Protein 7O6V (pdb70)

InterPro domains:
  IPR003961 Fibronectin type III [PS50853] (366-463)
  IPR003961 Fibronectin type III [cd00063] (368-445)
  IPR013783 Immunoglobulin-like fold [G3DSA:2.60.40.10] (360-463)
  IPR032881 Oberon-like, PHD finger domain [PF07227] (146-264)
  IPR036116 Fibronectin type III superfamily [SSF49265] (369-445)
  IPR044514 Vernalization insensitive 3-like [PTHR46286] (8-714)
  IPR056990 VIN3-like, C-terminal domain [PF23380] (620-691)
  IPR058585 VIN3-like, fibronectin type-III domain [PF23376] (370-458)

Foldseek 3Di:
DLLVVLLVLLVVCCVVPLDDPLLSVLVSCCLVPPQDPVRSVVLVVLCVVCVVPSNVSSVVCCVPCVVVRPD/DLLVLLLVLLVVCCVVPLDDPLLSVLVNVCLVPPQDPVRSVVLSVLCVVCVVPSSVSSVVCCVVCVVVSD/DDLLVVLLVLLVVCCVVPLDDPLLSVLVSCCLVPPQDPVNSVVLVVLCVVCVPPSNVSSVVCCVPCVVVSD/DLLVLLLVLLVVCCVVPLDDPLLSVLVSVCLVPPQDPVNSVVLSVLCVVCVVPSSVSSVVCCVVCVVVSD

Nearest PDB structures (foldseek):
  7o6v-assembly4_D  TM=1.004E+00  e=1.992E-09  Arabidopsis thaliana
  7o6w-assembly1_B  TM=1.006E+00  e=1.777E-08  Arabidopsis thaliana
  7o6u-assembly1_A-2  TM=6.965E-01  e=1.193E-04  Arabidopsis thaliana
  7oqv-assembly1_CCC  TM=7.091E-01  e=5.331E-04  Arabidopsis thaliana
  7o6v-assembly4_D  TM=1.010E+00  e=2.548E-09  Arabidopsis thaliana

Structure (mmCIF, N/CA/C/O backbone):
data_7O6V
#
_entry.id   7O6V
#
_cell.length_a   52.066
_cell.length_b   58.053
_cell.length_c   119.991
_cell.angle_alpha   90.00
_cell.angle_beta   90.00
_cell.angle_gamma   90.00
#
_symmetry.space_group_name_H-M   'P 21 21 21'
#
loop_
_entity.id
_entity.type
_entity.pdbx_description
1 polymer 'VIN3-like protein 2'
2 water water
#
loop_
_atom_site.group_PDB
_atom_site.id
_atom_site.type_symbol
_atom_site.label_atom_id
_atom_site.label_alt_id
_atom_site.label_comp_id
_atom_site.label_asym_id
_atom_site.label_entity_id
_atom_site.label_seq_id
_atom_site.pdbx_PDB_ins_code
_atom_site.Cartn_x
_atom_site.Cartn_y
_atom_site.Cartn_z
_atom_site.occupancy
_atom_site.B_iso_or_equiv
_atom_site.auth_seq_id
_atom_site.auth_comp_id
_atom_site.auth_asym_id
_atom_site.auth_atom_id
_atom_site.pdbx_PDB_model_num
ATOM 1 N N . SER A 1 5 ? -8.204 8.250 18.395 1.00 63.76 620 SER A N 1
ATOM 2 C CA . SER A 1 5 ? -8.776 6.932 18.817 1.00 62.13 620 SER A CA 1
ATOM 3 C C . SER A 1 5 ? -8.461 5.833 17.812 1.00 59.54 620 SER A C 1
ATOM 4 O O . SER A 1 5 ? -8.002 6.103 16.702 1.00 58.43 620 SER A O 1
ATOM 7 N N . GLY A 1 6 ? -8.723 4.584 18.217 1.00 58.97 621 GLY A N 1
ATOM 8 C CA . GLY A 1 6 ? -8.518 3.410 17.385 1.00 56.86 621 GLY A CA 1
ATOM 9 C C . GLY A 1 6 ? -9.269 3.494 16.077 1.00 55.08 621 GLY A C 1
ATOM 10 O O . GLY A 1 6 ? -8.749 3.104 15.038 1.00 55.99 621 GLY A O 1
ATOM 11 N N . LEU A 1 7 ? -10.496 4.018 16.127 1.00 55.46 622 LEU A N 1
ATOM 12 C CA . LEU A 1 7 ? -11.338 4.157 14.943 1.00 54.64 622 LEU A CA 1
ATOM 13 C C . LEU A 1 7 ? -10.809 5.228 13.979 1.00 54.61 622 LEU A C 1
ATOM 14 O O . LEU A 1 7 ? -10.738 4.997 12.777 1.00 52.64 622 LEU A O 1
ATOM 19 N N . GLU A 1 8 ? -10.449 6.398 14.505 1.00 57.58 623 GLU A N 1
ATOM 20 C CA . GLU A 1 8 ? -9.855 7.461 13.683 1.00 59.43 623 GLU A CA 1
ATOM 21 C C . GLU A 1 8 ? -8.627 6.957 12.935 1.00 58.10 623 GLU A C 1
ATOM 22 O O . GLU A 1 8 ? -8.509 7.158 11.746 1.00 56.23 623 GLU A O 1
ATOM 28 N N . HIS A 1 9 ? -7.729 6.284 13.659 1.00 59.72 624 HIS A N 1
ATOM 29 C CA . HIS A 1 9 ? -6.523 5.698 13.081 1.00 60.64 624 HIS A CA 1
ATOM 30 C C . HIS A 1 9 ? -6.859 4.660 12.009 1.00 56.59 624 HIS A C 1
ATOM 31 O O . HIS A 1 9 ? -6.257 4.618 10.950 1.00 57.13 624 HIS A O 1
ATOM 38 N N . CYS A 1 10 ? -7.836 3.804 12.302 1.00 53.75 625 CYS A N 1
ATOM 39 C CA . CYS A 1 10 ? -8.270 2.783 11.368 1.00 51.71 625 CYS A CA 1
ATOM 40 C C . CYS A 1 10 ? -8.865 3.369 10.064 1.00 50.17 625 CYS A C 1
ATOM 41 O O . CYS A 1 10 ? -8.569 2.901 8.967 1.00 49.82 625 CYS A O 1
ATOM 44 N N . VAL A 1 11 ? -9.701 4.399 10.197 1.00 49.20 626 VAL A N 1
ATOM 45 C CA . VAL A 1 11 ? -10.269 5.092 9.048 1.00 49.20 626 VAL A CA 1
ATOM 46 C C . VAL A 1 11 ? -9.176 5.728 8.176 1.00 50.49 626 VAL A C 1
ATOM 47 O O . VAL A 1 11 ? -9.188 5.590 6.974 1.00 50.68 626 VAL A O 1
ATOM 51 N N . LYS A 1 12 ? -8.242 6.442 8.797 1.00 52.87 627 LYS A N 1
ATOM 52 C CA . LYS A 1 12 ? -7.109 7.058 8.091 1.00 55.58 627 LYS A CA 1
ATOM 53 C C . LYS A 1 12 ? -6.368 6.034 7.221 1.00 54.44 627 LYS A C 1
ATOM 54 O O . LYS A 1 12 ? -6.185 6.269 6.036 1.00 54.64 627 LYS A O 1
ATOM 60 N N . ILE A 1 13 ? -5.987 4.888 7.805 1.00 53.83 628 ILE A N 1
ATOM 61 C CA . ILE A 1 13 ? -5.221 3.877 7.074 1.00 54.30 628 ILE A CA 1
ATOM 62 C C . ILE A 1 13 ? -6.061 3.223 5.977 1.00 52.02 628 ILE A C 1
ATOM 63 O O . ILE A 1 13 ? -5.595 3.064 4.863 1.00 52.20 628 ILE A O 1
ATOM 68 N N . ILE A 1 14 ? -7.316 2.884 6.288 1.00 50.03 629 ILE A N 1
ATOM 69 C CA . ILE A 1 14 ? -8.224 2.275 5.313 1.00 48.66 629 ILE A CA 1
ATOM 70 C C . ILE A 1 14 ? -8.466 3.187 4.114 1.00 48.32 629 ILE A C 1
ATOM 71 O O . ILE A 1 14 ? -8.441 2.749 2.992 1.00 49.62 629 ILE A O 1
ATOM 76 N N . ARG A 1 15 ? -8.684 4.473 4.352 1.00 48.59 630 ARG A N 1
ATOM 77 C CA . ARG A 1 15 ? -8.829 5.497 3.271 1.00 49.83 630 ARG A CA 1
ATOM 78 C C . ARG A 1 15 ? -7.542 5.542 2.444 1.00 49.84 630 ARG A C 1
ATOM 79 O O . ARG A 1 15 ? -7.644 5.595 1.210 1.00 49.96 630 ARG A O 1
ATOM 87 N N . GLN A 1 16 ? -6.377 5.477 3.094 1.00 49.90 631 GLN A N 1
ATOM 88 C CA . GLN A 1 16 ? -5.108 5.461 2.384 1.00 52.39 631 GLN A CA 1
ATOM 89 C C . GLN A 1 16 ? -4.989 4.254 1.465 1.00 51.78 631 GLN A C 1
ATOM 90 O O . GLN A 1 16 ? -4.599 4.380 0.317 1.00 53.31 631 GLN A O 1
ATOM 96 N N . LEU A 1 17 ? -5.318 3.073 1.990 1.00 50.43 632 LEU A N 1
ATOM 97 C CA . LEU A 1 17 ? -5.263 1.832 1.221 1.00 50.91 632 LEU A CA 1
ATOM 98 C C . LEU A 1 17 ? -6.190 1.881 0.011 1.00 51.78 632 LEU A C 1
ATOM 99 O O . LEU A 1 17 ? -5.839 1.405 -1.065 1.00 53.64 632 LEU A O 1
ATOM 104 N N . GLU A 1 18 ? -7.378 2.466 0.196 1.00 51.36 633 GLU A N 1
ATOM 105 C CA . GLU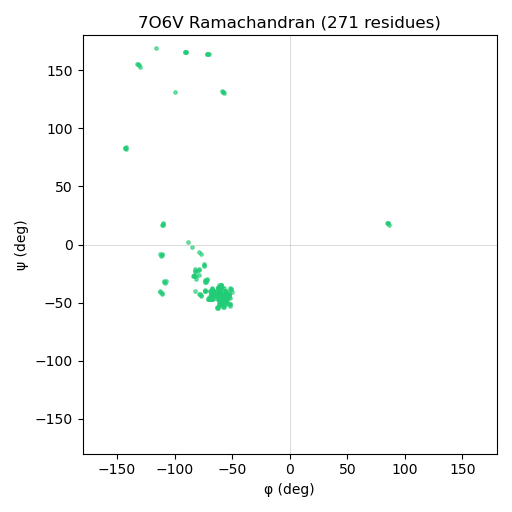 A 1 18 ? -8.375 2.626 -0.866 1.00 52.10 633 GLU A CA 1
ATOM 106 C C . GLU A 1 18 ? -7.894 3.598 -1.936 1.00 52.40 633 GLU A C 1
ATOM 107 O O . GLU A 1 18 ? -7.990 3.311 -3.127 1.00 53.24 633 GLU A O 1
ATOM 113 N N . CYS A 1 19 ? -7.379 4.746 -1.492 1.00 51.60 634 CYS A N 1
ATOM 114 C CA . CYS A 1 19 ? -6.848 5.776 -2.376 1.00 53.98 634 CYS A CA 1
ATOM 115 C C . CYS A 1 19 ? -5.652 5.255 -3.204 1.00 54.98 634 CYS A C 1
ATOM 116 O O . CYS A 1 19 ? -5.525 5.568 -4.378 1.00 55.88 634 CYS A O 1
ATOM 119 N N . SER A 1 20 ? -4.798 4.441 -2.574 1.00 55.03 635 SER A N 1
ATOM 120 C CA . SER A 1 20 ? -3.659 3.780 -3.239 1.00 57.28 635 SER A CA 1
ATOM 121 C C . SER A 1 20 ? -4.069 2.613 -4.133 1.00 57.39 635 SER A C 1
ATOM 122 O O . SER A 1 20 ? -3.273 2.158 -4.936 1.00 59.75 635 SER A O 1
ATOM 125 N N . GLY A 1 21 ? -5.301 2.118 -3.952 1.00 54.81 636 GLY A N 1
ATOM 126 C CA . GLY A 1 21 ? -5.876 1.059 -4.759 1.00 55.21 636 GLY A CA 1
ATOM 127 C C . GLY A 1 21 ? -5.542 -0.346 -4.297 1.00 54.84 636 GLY A C 1
ATOM 128 O O . GLY A 1 21 ? -5.703 -1.286 -5.061 1.00 56.16 636 GLY A O 1
ATOM 129 N N . HIS A 1 22 ? -5.077 -0.489 -3.053 1.00 53.48 637 HIS A N 1
ATOM 130 C CA . HIS A 1 22 ? -4.714 -1.786 -2.486 1.00 54.22 637 HIS A CA 1
ATOM 131 C C . HIS A 1 22 ? -5.939 -2.539 -1.963 1.00 53.29 637 HIS A C 1
ATOM 132 O O . HIS A 1 22 ? -5.896 -3.758 -1.799 1.00 54.05 637 HIS A O 1
ATOM 139 N N . ILE A 1 23 ? -7.009 -1.792 -1.663 1.00 52.62 638 ILE A N 1
ATOM 140 C CA . ILE A 1 23 ? -8.335 -2.342 -1.388 1.00 52.47 638 ILE A CA 1
ATOM 141 C C . ILE A 1 23 ? -9.344 -1.577 -2.232 1.00 53.51 638 ILE A C 1
ATOM 142 O O . ILE A 1 23 ? -9.084 -0.414 -2.617 1.00 54.08 638 ILE A O 1
ATOM 147 N N . ASP A 1 24 ? -10.480 -2.222 -2.532 1.00 54.61 639 ASP A N 1
ATOM 148 C CA . ASP A 1 24 ? -11.546 -1.559 -3.272 1.00 56.61 639 ASP A CA 1
ATOM 149 C C . ASP A 1 24 ? -12.533 -0.864 -2.337 1.00 54.33 639 ASP A C 1
ATOM 150 O O . ASP A 1 24 ? -12.523 -1.078 -1.138 1.00 51.78 639 ASP A O 1
ATOM 155 N N . LYS A 1 25 ? -13.364 0.000 -2.919 1.00 56.22 640 LYS A N 1
ATOM 156 C CA . LYS A 1 25 ? -14.353 0.800 -2.210 1.00 56.19 640 LYS A CA 1
ATOM 157 C C . LYS A 1 25 ? -15.246 -0.027 -1.295 1.00 54.93 640 LYS A C 1
ATOM 158 O O . LYS A 1 25 ? -15.487 0.345 -0.147 1.00 53.20 640 LYS A O 1
ATOM 164 N N . ASN A 1 26 ? -15.740 -1.159 -1.811 1.00 56.51 641 ASN A N 1
ATOM 165 C CA . ASN A 1 26 ? -16.664 -2.021 -1.073 1.00 56.24 641 ASN A CA 1
ATOM 166 C C . ASN A 1 26 ? -16.023 -2.627 0.150 1.00 53.56 641 ASN A C 1
ATOM 167 O O . ASN A 1 26 ? -16.636 -2.689 1.212 1.00 52.72 641 ASN A O 1
ATOM 172 N N . PHE A 1 27 ? -14.774 -3.071 0.013 1.00 52.68 642 PHE A N 1
ATOM 173 C CA . PHE A 1 27 ? -14.053 -3.618 1.141 1.00 51.46 642 PHE A CA 1
ATOM 174 C C . PHE A 1 27 ? -13.773 -2.540 2.190 1.00 50.03 642 PHE A C 1
ATOM 175 O O . PHE A 1 27 ? -13.945 -2.774 3.388 1.00 50.95 642 PHE A O 1
ATOM 183 N N . ALA A 1 28 ? -13.361 -1.352 1.742 1.00 49.14 643 ALA A N 1
ATOM 184 C CA . ALA A 1 28 ? -13.130 -0.221 2.639 1.00 48.23 643 ALA A CA 1
ATOM 185 C C . ALA A 1 28 ? -14.362 0.094 3.489 1.00 47.80 643 ALA A C 1
ATOM 186 O O . ALA A 1 28 ? -14.270 0.229 4.704 1.00 47.05 643 ALA A O 1
ATOM 188 N N . GLN A 1 29 ? -15.522 0.185 2.839 1.00 49.52 644 GLN A N 1
ATOM 189 C CA . GLN A 1 29 ? -16.774 0.505 3.528 1.00 50.53 644 GLN A CA 1
ATOM 190 C C . GLN A 1 29 ? -17.246 -0.635 4.437 1.00 50.03 644 GLN A C 1
ATOM 191 O O . GLN A 1 29 ? -17.597 -0.396 5.582 1.00 49.31 644 GLN A O 1
ATOM 197 N N . ASP A 1 30 ? -17.236 -1.866 3.915 1.00 50.60 645 ASP A N 1
ATOM 198 C CA . ASP A 1 30 ? -17.596 -3.040 4.700 1.00 51.24 645 ASP A CA 1
ATOM 199 C C . ASP A 1 30 ? -16.693 -3.159 5.927 1.00 48.96 645 ASP A C 1
ATOM 200 O O . ASP A 1 30 ? -17.174 -3.422 7.040 1.00 49.29 645 ASP A O 1
ATOM 205 N N . PHE A 1 31 ? -15.384 -2.966 5.719 1.00 47.35 646 PHE A N 1
ATOM 206 C CA . PHE A 1 31 ? -14.412 -3.083 6.795 1.00 46.29 646 PHE A CA 1
ATOM 207 C C . PHE A 1 31 ? -14.673 -2.084 7.925 1.00 44.68 646 PHE A C 1
ATOM 208 O O . PHE A 1 31 ? -14.636 -2.443 9.107 1.00 45.26 646 PHE A O 1
ATOM 216 N N . LEU A 1 32 ? -14.920 -0.821 7.560 1.00 44.21 647 LEU A N 1
ATOM 217 C CA . LEU A 1 32 ? -15.165 0.222 8.562 1.00 43.54 647 LEU A CA 1
ATOM 218 C C . LEU A 1 32 ? -16.459 0.009 9.313 1.00 44.17 647 LEU A C 1
ATOM 219 O O . LEU A 1 32 ? -16.515 0.245 10.506 1.00 44.54 647 LEU A O 1
ATOM 224 N N . THR A 1 33 ? -17.503 -0.451 8.615 1.00 44.88 648 THR A N 1
ATOM 225 C CA . THR A 1 33 ? -18.764 -0.808 9.242 1.00 46.44 648 THR A CA 1
ATOM 226 C C . THR A 1 33 ? -18.533 -1.940 10.241 1.00 47.11 648 THR A C 1
ATOM 227 O O . THR A 1 33 ? -18.932 -1.834 11.409 1.00 47.81 648 THR A O 1
ATOM 231 N N . TRP A 1 34 ? -17.858 -3.003 9.780 1.00 47.01 649 TRP A N 1
ATOM 232 C CA . TRP A 1 34 ? -17.528 -4.144 10.613 1.00 47.23 649 TRP A CA 1
ATOM 233 C C . TRP A 1 34 ? -16.712 -3.714 11.834 1.00 47.05 649 TRP A C 1
ATOM 234 O O . TRP A 1 34 ? -17.070 -4.019 12.982 1.00 49.05 649 TRP A O 1
ATOM 245 N N . TYR A 1 35 ? -15.610 -3.005 11.587 1.00 45.81 650 TYR A N 1
ATOM 246 C CA . TYR A 1 35 ? -14.661 -2.561 12.643 1.00 45.99 650 TYR A CA 1
ATOM 247 C C . TYR A 1 35 ? -15.421 -1.770 13.718 1.00 47.27 650 TYR A C 1
ATOM 248 O O . TYR A 1 35 ? -15.172 -1.998 14.918 1.00 49.00 650 TYR A O 1
ATOM 257 N N . SER A 1 36 ? -16.317 -0.869 13.307 1.00 47.02 651 SER A N 1
ATOM 258 C CA . SER A 1 36 ? -16.946 0.052 14.239 1.00 48.93 651 SER A CA 1
ATOM 259 C C . SER A 1 36 ? -18.148 -0.529 14.967 1.00 50.21 651 SER A C 1
ATOM 260 O O . SER A 1 36 ? -18.434 -0.096 16.077 1.00 51.26 651 SER A O 1
ATOM 263 N N . LEU A 1 37 ? -18.833 -1.510 14.358 1.00 50.81 652 LEU A N 1
ATOM 264 C CA . LEU A 1 37 ? -20.073 -2.098 14.925 1.00 53.47 652 LEU A CA 1
ATOM 265 C C . LEU A 1 37 ? -20.002 -3.559 15.378 1.00 54.05 652 LEU A C 1
ATOM 266 O O . LEU A 1 37 ? -20.594 -3.907 16.396 1.00 55.82 652 LEU A O 1
ATOM 271 N N . ARG A 1 38 ? -19.323 -4.420 14.610 1.00 53.24 653 ARG A N 1
ATOM 272 C CA . ARG A 1 38 ? -19.392 -5.901 14.771 1.00 54.83 653 ARG A CA 1
ATOM 273 C C . ARG A 1 38 ? -18.102 -6.467 15.384 1.00 53.16 653 ARG A C 1
ATOM 274 O O . ARG A 1 38 ? -18.189 -7.480 16.072 1.00 54.09 653 ARG A O 1
ATOM 282 N N . ALA A 1 39 ? -16.951 -5.854 15.121 1.00 51.50 654 ALA A N 1
ATOM 283 C CA . ALA A 1 39 ? -15.668 -6.360 15.611 1.00 50.57 654 ALA A CA 1
ATOM 284 C C . ALA A 1 39 ? -15.678 -6.426 17.134 1.00 52.21 654 ALA A C 1
ATOM 285 O O . ALA A 1 39 ? -16.062 -5.470 17.796 1.00 52.88 654 ALA A O 1
ATOM 287 N N . THR A 1 40 ? -15.252 -7.568 17.68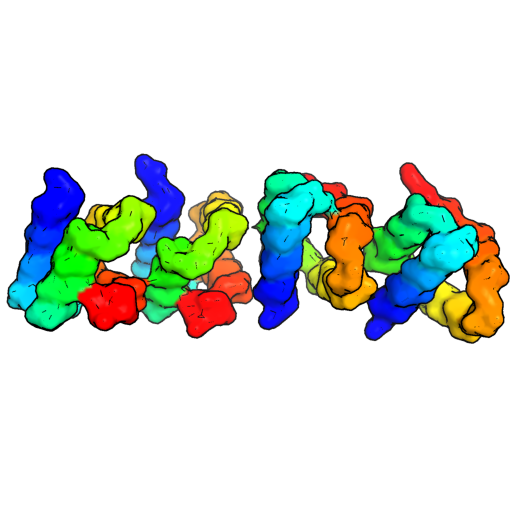5 1.00 53.28 655 THR A N 1
ATOM 288 C CA . THR A 1 40 ? -15.051 -7.702 19.128 1.00 54.10 655 THR A CA 1
ATOM 289 C C . THR A 1 40 ? -13.829 -6.878 19.526 1.00 52.56 655 THR A C 1
ATOM 290 O O . THR A 1 40 ? -13.023 -6.493 18.678 1.00 50.71 655 THR A O 1
ATOM 294 N N . SER A 1 41 ? -13.701 -6.612 20.827 1.00 53.07 656 SER A N 1
ATOM 295 C CA . SER A 1 41 ? -12.578 -5.857 21.351 1.00 53.22 656 SER A CA 1
ATOM 296 C C . SER A 1 41 ? -11.249 -6.567 21.032 1.00 53.41 656 SER A C 1
ATOM 297 O O . SER A 1 41 ? -10.239 -5.906 20.748 1.00 52.43 656 SER A O 1
ATOM 300 N N . GLN A 1 42 ? -11.270 -7.907 21.040 1.00 55.07 657 GLN A N 1
ATOM 301 C CA . GLN A 1 42 ? -10.091 -8.713 20.704 1.00 55.73 657 GLN A CA 1
ATOM 302 C C . GLN A 1 42 ? -9.709 -8.566 19.224 1.00 53.43 657 GLN A C 1
ATOM 303 O O . GLN A 1 42 ? -8.530 -8.453 18.890 1.00 53.41 657 GLN A O 1
ATOM 309 N N . GLU A 1 43 ? -10.719 -8.560 18.350 1.00 52.17 658 GLU A N 1
ATOM 310 C CA . GLU A 1 43 ? -10.508 -8.382 16.922 1.00 51.89 658 GLU A CA 1
ATOM 311 C C . GLU A 1 43 ? -9.960 -7.001 16.593 1.00 51.55 658 GLU A C 1
ATOM 312 O O . GLU A 1 43 ? -9.089 -6.871 15.738 1.00 50.44 658 GLU A O 1
ATOM 318 N N . ILE A 1 44 ? -10.491 -5.969 17.268 1.00 51.81 659 ILE A N 1
ATOM 319 C CA . ILE A 1 44 ? -10.002 -4.607 17.143 1.00 50.49 659 ILE A CA 1
ATOM 320 C C . ILE A 1 44 ? -8.507 -4.555 17.463 1.00 51.90 659 ILE A C 1
ATOM 321 O O . ILE A 1 44 ? -7.735 -3.914 16.744 1.00 52.32 659 ILE A O 1
ATOM 326 N N . ARG A 1 45 ? -8.101 -5.247 18.531 1.00 53.79 660 ARG A N 1
ATOM 327 C CA . ARG A 1 45 ? -6.680 -5.345 18.950 1.00 55.57 660 ARG A CA 1
ATOM 328 C C . ARG A 1 45 ? -5.846 -6.022 17.850 1.00 54.26 660 ARG A C 1
ATOM 329 O O . ARG A 1 45 ? -4.703 -5.600 17.627 1.00 53.60 660 ARG A O 1
ATOM 337 N N . VAL A 1 46 ? -6.400 -7.039 17.191 1.00 53.84 661 VAL A N 1
ATOM 338 C CA . VAL A 1 46 ? -5.718 -7.732 16.090 1.00 54.12 661 VAL A CA 1
ATOM 339 C C . VAL A 1 46 ? -5.510 -6.789 14.904 1.00 53.16 661 VAL A C 1
ATOM 340 O O . VAL A 1 46 ? -4.439 -6.771 14.303 1.00 52.92 661 VAL A O 1
ATOM 344 N N . VAL A 1 47 ? -6.539 -6.002 14.574 1.00 51.92 662 VAL A N 1
ATOM 345 C CA . VAL A 1 47 ? -6.457 -5.035 13.489 1.00 51.83 662 VAL A CA 1
ATOM 346 C C . VAL A 1 47 ? -5.343 -4.020 13.774 1.00 53.26 662 VAL A C 1
ATOM 347 O O . VAL A 1 47 ? -4.537 -3.707 12.910 1.00 53.09 662 VAL A O 1
ATOM 351 N N . LYS A 1 48 ? -5.312 -3.507 15.002 1.00 54.24 663 LYS A N 1
ATOM 352 C CA . LYS A 1 48 ? -4.301 -2.544 15.426 1.00 55.87 663 LYS A CA 1
ATOM 353 C C . LYS A 1 48 ? -2.889 -3.142 15.311 1.00 56.96 663 LYS A C 1
ATOM 354 O O . LYS A 1 48 ? -1.971 -2.496 14.885 1.00 57.65 663 LYS A O 1
ATOM 360 N N . ASP A 1 49 ? -2.731 -4.399 15.709 1.00 58.12 664 ASP A N 1
ATOM 361 C CA . ASP A 1 49 ? -1.453 -5.121 15.598 1.00 59.98 664 ASP A CA 1
ATOM 362 C C . ASP A 1 49 ? -1.014 -5.303 14.146 1.00 58.64 664 ASP A C 1
ATOM 363 O O . ASP A 1 49 ? 0.135 -5.127 13.829 1.00 60.61 664 ASP A O 1
ATOM 368 N N . PHE A 1 50 ? -1.952 -5.643 13.266 1.00 55.79 665 PHE A N 1
ATOM 369 C CA . PHE A 1 50 ? -1.698 -5.727 11.822 1.00 55.91 665 PHE A CA 1
ATOM 370 C C . PHE A 1 50 ? -1.203 -4.374 11.291 1.00 56.84 665 PHE A C 1
ATOM 371 O O . PHE A 1 50 ? -0.181 -4.301 10.621 1.00 59.86 665 PHE A O 1
ATOM 379 N N . ILE A 1 51 ? -1.943 -3.303 11.608 1.00 55.86 666 ILE A N 1
ATOM 380 C CA . ILE A 1 51 ? -1.623 -1.949 11.163 1.00 56.05 666 ILE A CA 1
ATOM 381 C C . ILE A 1 51 ? -0.221 -1.533 11.608 1.00 59.25 666 ILE A C 1
ATOM 382 O O . ILE A 1 51 ? 0.514 -0.969 10.845 1.00 60.74 666 ILE A O 1
ATOM 387 N N . ASP A 1 52 ? 0.127 -1.813 12.864 1.00 61.09 667 ASP A N 1
ATOM 388 C CA . ASP A 1 52 ? 1.447 -1.507 13.424 1.00 65.07 667 ASP A CA 1
ATOM 389 C C . ASP A 1 52 ? 2.572 -2.324 12.776 1.00 66.78 667 ASP A C 1
ATOM 390 O O . ASP A 1 52 ? 3.640 -1.789 12.508 1.00 69.35 667 ASP A O 1
ATOM 395 N N . THR A 1 53 ? 2.314 -3.614 12.528 1.00 65.58 668 THR A N 1
ATOM 396 C CA . THR A 1 53 ? 3.293 -4.549 11.969 1.00 68.59 668 THR A CA 1
ATOM 397 C C . THR A 1 53 ? 3.603 -4.311 10.490 1.00 68.56 668 THR A C 1
ATOM 398 O O . THR A 1 53 ? 4.688 -4.634 10.014 1.00 70.02 668 THR A O 1
ATOM 402 N N . PHE A 1 54 ? 2.609 -3.793 9.759 1.00 66.17 669 PHE A N 1
ATOM 403 C CA . PHE A 1 54 ? 2.690 -3.588 8.316 1.00 66.66 669 PHE A CA 1
ATOM 404 C C . PHE A 1 54 ? 2.755 -2.107 7.937 1.00 67.41 669 PHE A C 1
ATOM 405 O O . PHE A 1 54 ? 2.527 -1.732 6.780 1.00 67.18 669 PHE A O 1
ATOM 413 N N . ILE A 1 55 ? 3.108 -1.266 8.915 1.00 69.01 670 ILE A N 1
ATOM 414 C CA . ILE A 1 55 ? 3.146 0.195 8.765 1.00 69.99 670 ILE A CA 1
ATOM 415 C C . ILE A 1 55 ? 3.949 0.633 7.544 1.00 72.52 670 ILE A C 1
ATOM 416 O O . ILE A 1 55 ? 3.578 1.572 6.857 1.00 72.54 670 ILE A O 1
ATOM 421 N N . ASP A 1 56 ? 5.059 -0.062 7.278 1.00 75.81 671 ASP A N 1
ATOM 422 C CA . ASP A 1 56 ? 5.932 0.263 6.159 1.00 78.39 671 ASP A CA 1
ATOM 423 C C . ASP A 1 56 ? 5.528 -0.341 4.810 1.00 76.67 671 ASP A C 1
ATOM 424 O O . ASP A 1 56 ? 6.193 -0.091 3.802 1.00 79.49 671 ASP A O 1
ATOM 429 N N . ASP A 1 57 ? 4.458 -1.141 4.784 1.00 71.97 672 ASP A N 1
ATOM 430 C CA . ASP A 1 57 ? 4.091 -1.909 3.596 1.00 71.08 672 ASP A CA 1
ATOM 431 C C . ASP A 1 57 ? 2.576 -1.986 3.434 1.00 66.48 672 ASP A C 1
ATOM 432 O O . ASP A 1 57 ? 1.949 -2.967 3.828 1.00 63.11 672 ASP A O 1
ATOM 437 N N . PRO A 1 58 ? 1.944 -0.945 2.844 1.00 65.84 673 PRO A N 1
ATOM 438 C CA . PRO A 1 58 ? 0.486 -0.898 2.715 1.00 62.79 673 PRO A CA 1
ATOM 439 C C . PRO A 1 58 ? -0.096 -2.070 1.906 1.00 63.13 673 PRO A C 1
ATOM 440 O O . PRO A 1 58 ? -1.166 -2.535 2.243 1.00 59.78 673 PRO A O 1
ATOM 444 N N . MET A 1 59 ? 0.619 -2.514 0.867 1.00 67.67 674 MET A N 1
ATOM 445 C CA . MET A 1 59 ? 0.166 -3.610 0.020 1.00 70.49 674 MET A CA 1
ATOM 446 C C . MET A 1 59 ? 0.057 -4.916 0.814 1.00 70.29 674 MET A C 1
ATOM 447 O O . MET A 1 59 ? -0.916 -5.663 0.656 1.00 69.50 674 MET A O 1
ATOM 452 N N . ALA A 1 60 ? 1.057 -5.170 1.670 1.00 70.41 675 ALA A N 1
ATOM 453 C CA . ALA A 1 60 ? 1.081 -6.343 2.541 1.00 69.51 675 ALA A CA 1
ATOM 454 C C . ALA A 1 60 ? -0.052 -6.272 3.571 1.00 65.73 675 ALA A C 1
ATOM 455 O O . ALA A 1 60 ? -0.716 -7.273 3.844 1.00 64.42 675 ALA A O 1
ATOM 457 N N . LEU A 1 61 ? -0.265 -5.075 4.130 1.00 63.26 676 LEU A N 1
ATOM 458 C CA . LEU A 1 61 ? -1.351 -4.822 5.073 1.00 60.12 676 LEU A CA 1
ATOM 459 C C . LEU A 1 61 ? -2.701 -5.159 4.439 1.00 58.60 676 LEU A C 1
ATOM 460 O O . LEU A 1 61 ? -3.500 -5.888 5.020 1.00 57.22 676 LEU A O 1
ATOM 465 N N . ALA A 1 62 ? -2.924 -4.628 3.234 1.00 59.02 677 ALA A N 1
ATOM 466 C CA . ALA A 1 62 ? -4.169 -4.810 2.500 1.00 59.05 677 ALA A CA 1
ATOM 467 C C . ALA A 1 62 ? -4.462 -6.281 2.279 1.00 60.43 677 ALA A C 1
ATOM 468 O O . ALA A 1 62 ? -5.572 -6.755 2.550 1.00 58.88 677 ALA A O 1
ATOM 470 N N . GLU A 1 63 ? -3.444 -6.999 1.795 1.00 63.59 678 GLU A N 1
ATOM 471 C CA . GLU A 1 63 ? -3.556 -8.418 1.494 1.00 66.65 678 GLU A CA 1
ATOM 472 C C . GLU A 1 63 ? -3.874 -9.237 2.748 1.00 64.35 678 GLU A C 1
ATOM 473 O O . GLU A 1 63 ? -4.655 -10.187 2.684 1.00 64.84 678 GLU A O 1
ATOM 479 N N . GLN A 1 64 ? -3.277 -8.846 3.879 1.00 61.61 679 GLN A N 1
ATOM 480 C CA . GLN A 1 64 ? -3.497 -9.510 5.144 1.00 60.44 679 GLN A CA 1
ATOM 481 C C . GLN A 1 64 ? -4.851 -9.217 5.753 1.00 57.07 679 GLN A C 1
ATOM 482 O O . GLN A 1 64 ? -5.494 -10.115 6.308 1.00 56.76 679 GLN A O 1
ATOM 488 N N . LEU A 1 65 ? -5.301 -7.964 5.628 1.00 54.08 680 LEU A N 1
ATOM 489 C CA . LEU A 1 65 ? -6.632 -7.569 6.089 1.00 52.07 680 LEU A CA 1
ATOM 490 C C . LEU A 1 65 ? -7.717 -8.322 5.312 1.00 52.96 680 LEU A C 1
ATOM 491 O O . LEU A 1 65 ? -8.671 -8.821 5.905 1.00 53.89 680 LEU A O 1
ATOM 496 N N . ILE A 1 66 ? -7.545 -8.422 3.991 1.00 53.94 681 ILE A N 1
ATOM 497 C CA . ILE A 1 66 ? -8.466 -9.164 3.147 1.00 55.65 681 ILE A CA 1
ATOM 498 C C . ILE A 1 66 ? -8.456 -10.641 3.546 1.00 57.38 681 ILE A C 1
ATOM 499 O O . ILE A 1 66 ? -9.494 -11.213 3.856 1.00 57.41 681 ILE A O 1
ATOM 504 N N . ASP A 1 67 ? -7.265 -11.245 3.556 1.00 58.68 682 ASP A N 1
ATOM 505 C CA . ASP A 1 67 ? -7.125 -12.661 3.863 1.00 61.72 682 ASP A CA 1
ATOM 506 C C . ASP A 1 67 ? -7.758 -13.033 5.198 1.00 60.67 682 ASP A C 1
ATOM 507 O O . ASP A 1 67 ? -8.477 -14.014 5.302 1.00 62.85 682 ASP A O 1
ATOM 512 N N . THR A 1 68 ? -7.501 -12.213 6.222 1.00 58.59 683 THR A N 1
ATOM 513 C CA . THR A 1 68 ? -7.943 -12.495 7.578 1.00 57.44 683 THR A CA 1
ATOM 514 C C . THR A 1 68 ? -9.417 -12.162 7.811 1.00 56.25 683 THR A C 1
ATOM 515 O O . THR A 1 68 ? -10.125 -12.930 8.454 1.00 56.09 683 THR A O 1
ATOM 519 N N . PHE A 1 69 ? -9.877 -11.014 7.299 1.00 55.25 684 PHE A N 1
ATOM 520 C CA . PHE A 1 69 ? -11.174 -10.467 7.704 1.00 55.12 684 PHE A CA 1
ATOM 521 C C . PHE A 1 69 ? -12.286 -10.466 6.652 1.00 57.01 684 PHE A C 1
ATOM 522 O O . PHE A 1 69 ? -13.427 -10.182 6.980 1.00 57.68 684 PHE A O 1
ATOM 530 N N . ASP A 1 70 ? -11.962 -10.792 5.397 1.00 59.51 685 ASP A N 1
ATOM 531 C CA . ASP A 1 70 ? -12.935 -10.719 4.309 1.00 62.20 685 ASP A CA 1
ATOM 532 C C . ASP A 1 70 ? -14.240 -11.461 4.584 1.00 63.98 685 ASP A C 1
ATOM 533 O O . ASP A 1 70 ? -15.303 -10.953 4.271 1.00 65.75 685 ASP A O 1
ATOM 538 N N . ASP A 1 71 ? -14.155 -12.663 5.158 1.00 65.82 686 ASP A N 1
ATOM 539 C CA . ASP A 1 71 ? -15.344 -13.444 5.477 1.00 68.48 686 ASP A CA 1
ATOM 540 C C . ASP A 1 71 ? -16.238 -12.746 6.488 1.00 66.93 686 ASP A C 1
ATOM 541 O O . ASP A 1 71 ? -17.450 -12.700 6.313 1.00 68.97 686 ASP A O 1
ATOM 546 N N . ARG A 1 72 ? -15.627 -12.196 7.540 1.00 64.60 687 ARG A N 1
ATOM 547 C CA . ARG A 1 72 ? -16.334 -11.511 8.659 1.00 63.10 687 ARG A CA 1
ATOM 548 C C . ARG A 1 72 ? -16.882 -10.157 8.193 1.00 61.15 687 ARG A C 1
ATOM 549 O O . ARG A 1 72 ? -17.916 -9.736 8.721 1.00 61.05 687 ARG A O 1
ATOM 557 N N . VAL A 1 73 ? -16.182 -9.507 7.266 1.00 60.00 688 VAL A N 1
ATOM 558 C CA . VAL A 1 73 ? -16.459 -8.142 6.870 1.00 60.07 688 VAL A CA 1
ATOM 559 C C . VAL A 1 73 ? -17.585 -8.059 5.839 1.00 62.82 688 VAL A C 1
ATOM 560 O O . VAL A 1 73 ? -18.367 -7.106 5.858 1.00 63.74 688 VAL A O 1
ATOM 564 N N . SER A 1 74 ? -17.576 -9.016 4.901 1.00 66.19 689 SER A N 1
ATOM 565 C CA . SER A 1 74 ? -18.417 -9.045 3.707 1.00 69.59 689 SER A CA 1
ATOM 566 C C . SER A 1 74 ? -19.603 -9.959 3.925 1.00 73.00 689 SER A C 1
ATOM 567 O O . SER A 1 74 ? -19.438 -11.079 4.388 1.00 74.59 689 SER A O 1
ATOM 570 N N . ILE A 1 75 ? -20.797 -9.457 3.598 1.00 74.81 690 ILE A N 1
ATOM 571 C CA . ILE A 1 75 ? -22.066 -10.151 3.806 1.00 77.88 690 ILE A CA 1
ATOM 572 C C . ILE A 1 75 ? -23.125 -9.448 2.954 1.00 80.47 690 ILE A C 1
ATOM 573 O O . ILE A 1 75 ? -24.238 -9.948 2.793 1.00 86.12 690 ILE A O 1
ATOM 578 N N . SER B 1 5 ? -20.871 21.549 20.439 1.00 100.91 620 SER B N 1
ATOM 579 C CA . SER B 1 5 ? -20.948 20.126 20.902 1.00 98.69 620 SER B CA 1
ATOM 580 C C . SER B 1 5 ? -20.997 19.153 19.727 1.00 93.79 620 SER B C 1
ATOM 581 O O . SER B 1 5 ? -21.189 19.563 18.579 1.00 92.87 620 SER B O 1
ATOM 584 N N . GLY B 1 6 ? -20.841 17.859 20.036 1.00 91.49 621 GLY B N 1
ATOM 585 C CA . GLY B 1 6 ? -20.922 16.782 19.066 1.00 86.02 621 GLY B CA 1
ATOM 586 C C . GLY B 1 6 ? -22.212 16.791 18.269 1.00 83.48 621 GLY B C 1
ATOM 587 O O . GLY B 1 6 ? -22.196 16.562 17.066 1.00 80.61 621 GLY B O 1
ATOM 588 N N . LEU B 1 7 ? -23.328 17.082 18.945 1.00 84.66 622 LEU B N 1
ATOM 589 C CA . LEU B 1 7 ? -24.649 17.113 18.313 1.00 83.01 622 LEU B CA 1
ATOM 590 C C . LEU B 1 7 ? -24.801 18.310 17.351 1.00 81.84 622 LEU B C 1
ATOM 591 O O . LEU B 1 7 ? -25.295 18.151 16.232 1.00 78.49 622 LEU B O 1
ATOM 596 N N . GLU B 1 8 ? -24.378 19.499 17.791 1.00 84.38 623 GLU B N 1
ATOM 597 C CA . GLU B 1 8 ? -24.438 20.691 16.952 1.00 85.18 623 GLU B CA 1
ATOM 598 C C . GLU B 1 8 ? -23.656 20.469 15.663 1.00 81.51 623 GLU B C 1
ATOM 599 O O . GLU B 1 8 ? -24.151 20.743 14.556 1.00 79.90 623 GLU B O 1
ATOM 605 N N . HIS B 1 9 ? -22.435 19.951 15.811 1.00 80.38 624 HIS B N 1
ATOM 606 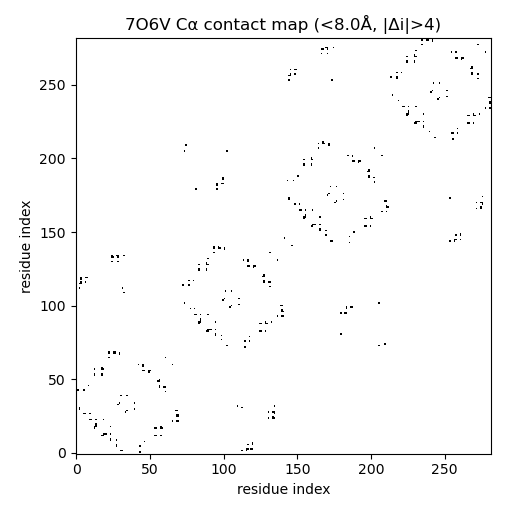C CA . HIS B 1 9 ? -21.577 19.638 14.679 1.00 78.10 624 HIS B CA 1
ATOM 607 C C . HIS B 1 9 ? -22.208 18.595 13.755 1.00 73.25 624 HIS B C 1
ATOM 608 O O . HIS B 1 9 ? -22.159 18.710 12.557 1.00 73.18 624 HIS B O 1
ATOM 615 N N . CYS B 1 10 ? -22.791 17.556 14.343 1.00 69.37 625 CYS B N 1
ATOM 616 C CA . CYS B 1 10 ? -23.460 16.510 13.590 1.00 66.10 625 CYS B CA 1
ATOM 617 C C . CYS B 1 10 ? -24.672 17.027 12.779 1.00 64.51 625 CYS B C 1
ATOM 618 O O . CYS B 1 10 ? -24.871 16.645 11.633 1.00 61.30 625 CYS B O 1
ATOM 621 N N . VAL B 1 11 ? -25.483 17.894 13.384 1.00 64.80 626 VAL B N 1
ATOM 622 C CA . VAL B 1 11 ? -26.621 18.493 12.692 1.00 65.86 626 VAL B CA 1
ATOM 623 C C . VAL B 1 11 ? -26.164 19.332 11.469 1.00 65.18 626 VAL B C 1
ATOM 624 O O . VAL B 1 11 ? -26.714 19.205 10.366 1.00 64.33 626 VAL B O 1
ATOM 628 N N . LYS B 1 12 ? -25.154 20.181 11.683 1.00 66.33 627 LYS B N 1
ATOM 629 C CA . LYS B 1 12 ? -24.574 20.989 10.619 1.00 67.14 627 LYS B CA 1
ATOM 630 C C . LYS B 1 12 ? -24.151 20.128 9.414 1.00 63.91 627 LYS B C 1
ATOM 631 O O . LYS B 1 12 ? -24.525 20.410 8.295 1.00 63.30 627 LYS B O 1
ATOM 637 N N . ILE B 1 13 ? -23.387 19.064 9.666 1.00 61.58 628 ILE B N 1
ATOM 638 C CA . ILE B 1 13 ? -22.862 18.200 8.597 1.00 60.61 628 ILE B CA 1
ATOM 639 C C . ILE B 1 13 ? -23.993 17.430 7.916 1.00 58.77 628 ILE B C 1
ATOM 640 O O . ILE B 1 13 ? -24.005 17.361 6.695 1.00 57.79 628 ILE B O 1
ATOM 645 N N . ILE B 1 14 ? -24.942 16.885 8.693 1.00 58.00 629 ILE B N 1
ATOM 646 C CA . ILE B 1 14 ? -26.055 16.130 8.134 1.00 58.40 629 ILE B CA 1
ATOM 647 C C . ILE B 1 14 ? -26.898 17.001 7.201 1.00 59.33 629 ILE B C 1
ATOM 648 O O . ILE B 1 14 ? -27.264 16.569 6.103 1.00 60.54 629 ILE B O 1
ATOM 653 N N . ARG B 1 15 ? -27.191 18.230 7.631 1.00 60.23 630 ARG B N 1
ATOM 654 C CA . ARG B 1 15 ? -27.921 19.219 6.799 1.00 62.67 630 ARG B CA 1
ATOM 655 C C . ARG B 1 15 ? -27.126 19.483 5.508 1.00 62.98 630 ARG B C 1
ATOM 656 O O . ARG B 1 15 ? -27.743 19.520 4.423 1.00 64.90 630 ARG B O 1
ATOM 664 N N . GLN B 1 16 ? -25.803 19.635 5.617 1.00 62.21 631 GLN B N 1
ATOM 665 C CA . GLN B 1 16 ? -24.960 19.859 4.456 1.00 63.32 631 GLN B CA 1
ATOM 666 C C . GLN B 1 16 ? -25.039 18.711 3.461 1.00 61.58 631 GLN B C 1
ATOM 667 O O . GLN B 1 16 ? -25.200 18.939 2.267 1.00 64.59 631 GLN B O 1
ATOM 673 N N . LEU B 1 17 ? -24.937 17.480 3.961 1.00 58.73 632 LEU B N 1
ATOM 674 C CA . LEU B 1 17 ? -24.994 16.288 3.121 1.00 58.06 632 LEU B CA 1
ATOM 675 C C . LEU B 1 17 ? -26.321 16.175 2.392 1.00 59.10 632 LEU B C 1
ATOM 676 O O . LEU B 1 17 ? -26.363 15.811 1.214 1.00 59.95 632 LEU B O 1
ATOM 681 N N . GLU B 1 18 ? -27.405 16.514 3.099 1.00 60.18 633 GLU B N 1
ATOM 682 C CA . GLU B 1 18 ? -28.762 16.496 2.542 1.00 61.97 633 GLU B CA 1
ATOM 683 C C . GLU B 1 18 ? -28.940 17.560 1.472 1.00 64.52 633 GLU B C 1
ATOM 684 O O . GLU B 1 18 ? -29.470 17.285 0.401 1.00 66.42 633 GLU B O 1
ATOM 690 N N A CYS B 1 19 ? -28.495 18.781 1.783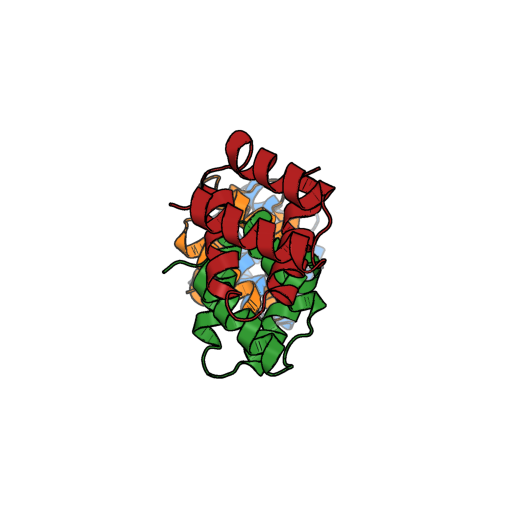 0.50 65.05 634 CYS B N 1
ATOM 691 N N B CYS B 1 19 ? -28.493 18.781 1.782 0.50 66.53 634 CYS B N 1
ATOM 692 C CA A CYS B 1 19 ? -28.583 19.912 0.866 0.50 67.81 634 CYS B CA 1
ATOM 693 C CA B CYS B 1 19 ? -28.575 19.920 0.871 0.50 70.20 634 CYS B CA 1
ATOM 694 C C A CYS B 1 19 ? -27.761 19.675 -0.411 0.50 69.40 634 CYS B C 1
ATOM 695 C C B CYS B 1 19 ? -27.758 19.678 -0.409 0.50 70.77 634 CYS B C 1
ATOM 696 O O A CYS B 1 19 ? -28.195 20.040 -1.496 0.50 73.02 634 CYS B O 1
ATOM 697 O O B CYS B 1 19 ? -28.188 20.047 -1.491 0.50 74.30 634 CYS B O 1
ATOM 702 N N . SER B 1 20 ? -26.597 19.027 -0.270 1.00 68.14 635 SER B N 1
ATOM 703 C CA . SER B 1 20 ? -25.755 18.632 -1.409 1.00 69.44 635 SER B CA 1
ATOM 704 C C . SER B 1 20 ? -26.296 17.432 -2.185 1.00 69.38 635 SER B C 1
ATOM 705 O O . SER B 1 20 ? -25.857 17.176 -3.301 1.00 69.68 635 SER B O 1
ATOM 708 N N . GLY B 1 21 ? -27.216 16.684 -1.565 1.00 68.45 636 GLY B N 1
ATOM 709 C CA . GLY B 1 21 ? -27.859 15.536 -2.179 1.00 69.68 636 GLY B CA 1
ATOM 710 C C . GLY B 1 21 ? -27.087 14.230 -2.053 1.00 68.29 636 GLY B C 1
ATOM 711 O O . GLY B 1 21 ? -27.342 13.294 -2.801 1.00 69.98 636 GLY B O 1
ATOM 712 N N . HIS B 1 22 ? -26.143 14.169 -1.108 1.00 65.73 637 HIS B N 1
ATOM 713 C CA . HIS B 1 22 ? -25.347 12.964 -0.865 1.00 63.95 637 HIS B CA 1
ATOM 714 C C . HIS B 1 22 ? -26.103 11.959 0.018 1.00 63.12 637 HIS B C 1
ATOM 715 O O . HIS B 1 22 ? -25.778 10.766 0.041 1.00 61.48 637 HIS B O 1
ATOM 722 N N . ILE B 1 23 ? -27.072 12.469 0.787 1.00 63.96 638 ILE B N 1
ATOM 723 C CA . ILE B 1 23 ? -28.053 11.665 1.510 1.00 64.02 638 ILE B CA 1
ATOM 724 C C . ILE B 1 23 ? -29.427 12.232 1.187 1.00 67.03 638 ILE B C 1
ATOM 725 O O . ILE B 1 23 ? -29.559 13.423 0.873 1.00 69.09 638 ILE B O 1
ATOM 730 N N . ASP B 1 24 ? -30.443 11.371 1.262 1.00 69.31 639 ASP B N 1
ATOM 731 C CA . ASP B 1 24 ? -31.810 11.775 0.946 1.00 74.25 639 ASP B CA 1
ATOM 732 C C . ASP B 1 24 ? -32.535 12.259 2.197 1.00 74.40 639 ASP B C 1
ATOM 733 O O . ASP B 1 24 ? -32.043 12.069 3.325 1.00 72.42 639 ASP B O 1
ATOM 738 N N . LYS B 1 25 ? -33.677 12.923 1.983 1.00 77.69 640 LYS B N 1
ATOM 739 C CA . LYS B 1 25 ? -34.439 13.557 3.050 1.00 78.80 640 LYS B CA 1
ATOM 740 C C . LYS B 1 25 ? -34.762 12.593 4.198 1.00 77.73 640 LYS B C 1
ATOM 741 O O . LYS B 1 25 ? -34.589 12.948 5.379 1.00 76.57 640 LYS B O 1
ATOM 747 N N . ASN B 1 26 ? -35.217 11.384 3.832 1.00 78.80 641 ASN B N 1
ATOM 748 C CA . ASN B 1 26 ? -35.631 10.376 4.796 1.00 78.43 641 ASN B CA 1
ATOM 749 C C . ASN B 1 26 ? -34.501 9.930 5.692 1.00 73.52 641 ASN B C 1
ATOM 750 O O . ASN B 1 26 ? -34.679 9.811 6.909 1.00 73.10 641 ASN B O 1
ATOM 755 N N . PHE B 1 27 ? -33.331 9.699 5.085 1.00 70.56 642 PHE B N 1
ATOM 756 C CA . PHE B 1 27 ? -32.171 9.306 5.845 1.00 66.14 642 PHE B CA 1
ATOM 757 C C . PHE B 1 27 ? -31.712 10.427 6.787 1.00 64.21 642 PHE B C 1
ATOM 758 O O . PHE B 1 27 ? -31.410 10.169 7.947 1.00 62.87 642 PHE B O 1
ATOM 766 N N . ALA B 1 28 ? -31.690 11.668 6.291 1.00 64.85 643 ALA B N 1
ATOM 767 C CA . ALA B 1 28 ? -31.294 12.824 7.104 1.00 64.57 643 ALA B CA 1
ATOM 768 C C . ALA B 1 28 ? -32.177 12.957 8.345 1.00 65.41 643 ALA B C 1
ATOM 769 O O . ALA B 1 28 ? -31.666 13.137 9.467 1.00 64.55 643 ALA B O 1
ATOM 771 N N . GLN B 1 29 ? -33.499 12.843 8.156 1.00 68.67 644 GLN B N 1
ATOM 772 C CA . GLN B 1 29 ? -34.438 12.995 9.265 1.00 71.03 644 GLN B CA 1
ATOM 773 C C . GLN B 1 29 ? -34.385 11.818 10.230 1.00 68.93 644 GLN B C 1
ATOM 774 O O . GLN B 1 29 ? -34.313 12.009 11.466 1.00 69.57 644 GLN B O 1
ATOM 780 N N . ASP B 1 30 ? -34.394 10.605 9.668 1.00 66.85 645 ASP B N 1
ATOM 781 C CA . ASP B 1 30 ? -34.281 9.393 10.474 1.00 66.03 645 ASP B CA 1
ATOM 782 C C . ASP B 1 30 ? -32.982 9.404 11.264 1.00 62.89 645 ASP B C 1
ATOM 783 O O . ASP B 1 30 ? -32.979 9.066 12.425 1.00 63.19 645 ASP B O 1
ATOM 788 N N . PHE B 1 31 ? -31.879 9.799 10.621 1.00 60.44 646 PHE B N 1
ATOM 789 C CA . PHE B 1 31 ? -30.565 9.839 11.269 1.00 58.92 646 PHE B CA 1
ATOM 790 C C . PHE B 1 31 ? -30.541 10.780 12.475 1.00 59.76 646 PHE B C 1
ATOM 791 O O . PHE B 1 31 ? -30.031 10.415 13.526 1.00 58.62 646 PHE B O 1
ATOM 799 N N . LEU B 1 32 ? -31.088 11.992 12.327 1.00 61.25 647 LEU B N 1
ATOM 800 C CA . LEU B 1 32 ? -31.072 12.960 13.425 1.00 63.32 647 LEU B CA 1
ATOM 801 C C . LEU B 1 32 ? -31.951 12.511 14.614 1.00 65.82 647 LEU B C 1
ATOM 802 O O . LEU B 1 32 ? -31.585 12.678 15.797 1.00 67.60 647 LEU B O 1
ATOM 807 N N . THR B 1 33 ? -33.105 11.918 14.278 1.00 66.96 648 THR B N 1
ATOM 808 C CA . THR B 1 33 ? -33.985 11.337 15.279 1.00 69.59 648 THR B CA 1
ATOM 809 C C . THR B 1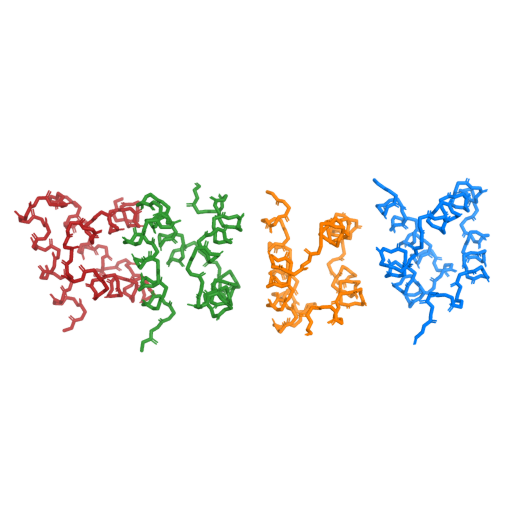 33 ? -33.252 10.205 16.017 1.00 68.48 648 THR B C 1
ATOM 810 O O . THR B 1 33 ? -33.193 10.159 17.235 1.00 69.99 648 THR B O 1
ATOM 814 N N . TRP B 1 34 ? -32.674 9.295 15.239 1.00 66.54 649 TRP B N 1
ATOM 815 C CA . TRP B 1 34 ? -31.904 8.167 15.746 1.00 65.71 649 TRP B CA 1
ATOM 816 C C . TRP B 1 34 ? -30.762 8.622 16.619 1.00 64.72 649 TRP B C 1
ATOM 817 O O . TRP B 1 34 ? -30.616 8.155 17.743 1.00 65.54 649 TRP B O 1
ATOM 828 N N . TYR B 1 35 ? -29.943 9.541 16.102 1.00 63.45 650 TYR B N 1
ATOM 829 C CA . TYR B 1 35 ? -28.737 10.069 16.795 1.00 63.92 650 TYR B CA 1
ATOM 830 C C . TYR B 1 35 ? -29.134 10.615 18.168 1.00 68.02 650 TYR B C 1
ATOM 831 O O . TYR B 1 35 ? -28.425 10.328 19.156 1.00 69.91 650 TYR B O 1
ATOM 840 N N . SER B 1 36 ? -30.236 11.367 18.232 1.00 70.45 651 SER B N 1
ATOM 841 C CA . SER B 1 36 ? -30.610 12.068 19.455 1.00 74.30 651 SER B CA 1
ATOM 842 C C . SER B 1 36 ? -31.368 11.185 20.471 1.00 77.07 651 SER B C 1
ATOM 843 O O . SER B 1 36 ? -31.298 11.446 21.655 1.00 80.37 651 SER B O 1
ATOM 846 N N . LEU B 1 37 ? -32.064 10.144 19.996 1.00 76.47 652 LEU B N 1
ATOM 847 C CA . LEU B 1 37 ? -32.887 9.266 20.849 1.00 79.63 652 LEU B CA 1
ATOM 848 C C . LEU B 1 37 ? -32.426 7.823 21.062 1.00 79.56 652 LEU B C 1
ATOM 849 O O . LEU B 1 37 ? -32.529 7.305 22.163 1.00 83.52 652 LEU B O 1
ATOM 854 N N . ARG B 1 38 ? -31.963 7.170 19.993 1.00 76.50 653 ARG B N 1
ATOM 855 C CA . ARG B 1 38 ? -31.774 5.693 19.947 1.00 76.38 653 ARG B CA 1
ATOM 856 C C . ARG B 1 38 ? -30.288 5.320 19.946 1.00 73.09 653 ARG B C 1
ATOM 857 O O . ARG B 1 38 ? -29.966 4.241 20.470 1.00 73.82 653 ARG B O 1
ATOM 865 N N . ALA B 1 39 ? -29.423 6.155 19.366 1.00 69.73 654 ALA B N 1
ATOM 866 C CA . ALA B 1 39 ? -28.007 5.855 19.251 1.00 66.58 654 ALA B CA 1
ATOM 867 C C . ALA B 1 39 ? -27.397 5.620 20.613 1.00 68.57 654 ALA B C 1
ATOM 868 O O . ALA B 1 39 ? -27.598 6.417 21.533 1.00 70.58 654 ALA B O 1
ATOM 870 N N . THR B 1 40 ? -26.643 4.520 20.749 1.00 68.80 655 THR B N 1
ATOM 871 C CA . THR B 1 40 ? -25.876 4.262 21.971 1.00 70.99 655 THR B CA 1
ATOM 872 C C . THR B 1 40 ? -24.711 5.242 22.009 1.00 70.07 655 THR B C 1
ATOM 873 O O . THR B 1 40 ? -24.359 5.850 20.985 1.00 66.87 655 THR B O 1
ATOM 877 N N . SER B 1 41 ? -24.108 5.383 23.195 1.00 73.39 656 SER B N 1
ATOM 878 C CA . SER B 1 41 ? -22.970 6.274 23.379 1.00 74.01 656 SER B CA 1
ATOM 879 C C . SER B 1 41 ? -21.806 5.857 22.462 1.00 71.69 656 SER B C 1
ATOM 880 O O . SER B 1 41 ? -21.094 6.711 21.932 1.00 68.86 656 SER B O 1
ATOM 883 N N . GLN B 1 42 ? -21.662 4.542 22.250 1.00 72.08 657 GLN B N 1
ATOM 884 C CA . GLN B 1 42 ? -20.621 3.991 21.382 1.00 70.75 657 GLN B CA 1
ATOM 885 C C . GLN B 1 42 ? -20.873 4.344 19.911 1.00 65.29 657 GLN B C 1
ATOM 886 O O . GLN B 1 42 ? -19.949 4.692 19.189 1.00 62.44 657 GLN B O 1
ATOM 892 N N . GLU B 1 43 ? -22.138 4.261 19.490 1.00 62.70 658 GLU B N 1
ATOM 893 C CA . GLU B 1 43 ? -22.527 4.614 18.132 1.00 59.12 658 GLU B CA 1
ATOM 894 C C . GLU B 1 43 ? -22.330 6.110 17.850 1.00 56.80 658 GLU B C 1
ATOM 895 O O . GLU B 1 43 ? -21.872 6.484 16.775 1.00 54.58 658 GLU B O 1
ATOM 901 N N . ILE B 1 44 ? -22.682 6.950 18.830 1.00 57.55 659 ILE B N 1
ATOM 902 C CA . ILE B 1 44 ? -22.449 8.380 18.754 1.00 58.23 659 ILE B CA 1
ATOM 903 C C . ILE B 1 44 ? -20.964 8.668 18.522 1.00 59.20 659 ILE B C 1
ATOM 904 O O . ILE B 1 44 ? -20.610 9.506 17.689 1.00 58.87 659 ILE B O 1
ATOM 909 N N . ARG B 1 45 ? -20.097 7.954 19.250 1.00 62.15 660 ARG B N 1
ATOM 910 C CA . ARG B 1 45 ? -18.617 8.064 19.121 1.00 63.90 660 ARG B CA 1
ATOM 911 C C . ARG B 1 45 ? -18.195 7.683 17.698 1.00 60.17 660 ARG B C 1
ATOM 912 O O . ARG B 1 45 ? -17.290 8.353 17.157 1.00 59.69 660 ARG B O 1
ATOM 920 N N . VAL B 1 46 ? -18.827 6.655 17.118 1.00 56.70 661 VAL B N 1
ATOM 921 C CA . VAL B 1 46 ? -18.532 6.227 15.755 1.00 54.01 661 VAL B CA 1
ATOM 922 C C . VAL B 1 46 ? -18.891 7.308 14.749 1.00 52.47 661 VAL B C 1
ATOM 923 O O . VAL B 1 46 ? -18.099 7.600 13.851 1.00 51.09 661 VAL B O 1
ATOM 927 N N . VAL B 1 47 ? -20.069 7.915 14.925 1.00 52.69 662 VAL B N 1
ATOM 928 C CA . VAL B 1 47 ? -20.527 9.000 14.062 1.00 52.04 662 VAL B CA 1
ATOM 929 C C . VAL B 1 47 ? -19.524 10.157 14.085 1.00 53.84 662 VAL B C 1
ATOM 930 O O . VAL B 1 47 ? -19.130 10.668 13.022 1.00 54.59 662 VAL B O 1
ATOM 934 N N . LYS B 1 48 ? -19.112 10.554 15.296 1.00 56.43 663 LYS B N 1
ATOM 935 C CA . LYS B 1 48 ? -18.179 11.653 15.482 1.00 59.18 663 LYS B CA 1
ATOM 936 C C . LYS B 1 48 ? -16.842 11.367 14.782 1.00 58.91 663 LYS B C 1
ATOM 937 O O . LYS B 1 48 ? -16.278 12.260 14.114 1.00 60.22 663 LYS B O 1
ATOM 943 N N . ASP B 1 49 ? -16.355 10.121 14.924 1.00 58.14 664 ASP B N 1
ATOM 944 C CA . ASP B 1 49 ? -15.100 9.706 14.322 1.00 58.78 664 ASP B CA 1
ATOM 945 C C . ASP B 1 49 ? -15.177 9.732 12.810 1.00 56.61 664 ASP B C 1
ATOM 946 O O . ASP B 1 49 ? -14.232 10.185 12.147 1.00 57.43 664 ASP B O 1
ATOM 951 N N . PHE B 1 50 ? -16.291 9.236 12.257 1.00 55.02 665 PHE B N 1
ATOM 952 C CA . PHE B 1 50 ? -16.519 9.269 10.821 1.00 54.28 665 PHE B CA 1
ATOM 953 C C . PHE B 1 50 ? -16.507 10.701 10.313 1.00 55.52 665 PHE B C 1
ATOM 954 O O . PHE B 1 50 ? -15.802 10.995 9.345 1.00 56.80 665 PHE B O 1
ATOM 962 N N . ILE B 1 51 ? -17.278 11.585 10.962 1.00 55.16 666 ILE B N 1
ATOM 963 C CA . ILE B 1 51 ? -17.385 12.983 10.543 1.00 55.94 666 ILE B CA 1
ATOM 964 C C . ILE B 1 51 ? -16.021 13.669 10.502 1.00 58.15 666 ILE B C 1
ATOM 965 O O . ILE B 1 51 ? -15.703 14.379 9.527 1.00 58.56 666 ILE B O 1
ATOM 970 N N . ASP B 1 52 ? -15.223 13.447 11.557 1.00 58.80 667 ASP B N 1
ATOM 971 C CA . ASP B 1 52 ? -13.883 14.028 11.652 1.00 61.92 667 ASP B CA 1
ATOM 972 C C . ASP B 1 52 ? -12.910 13.466 1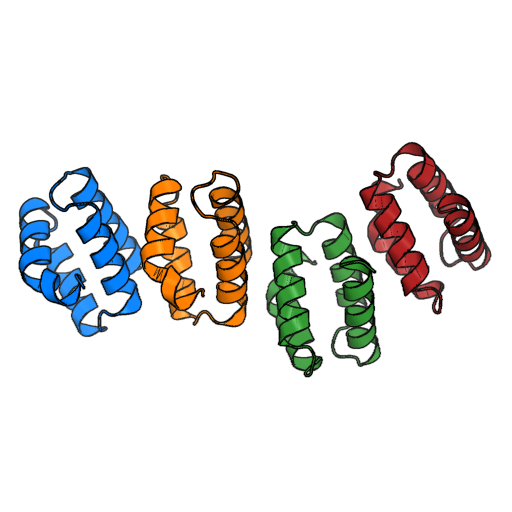0.592 1.00 62.14 667 ASP B C 1
ATOM 973 O O . ASP B 1 52 ? -12.129 14.204 9.995 1.00 64.62 667 ASP B O 1
ATOM 978 N N . THR B 1 53 ? -12.979 12.154 10.354 1.00 59.49 668 THR B N 1
ATOM 979 C CA . THR B 1 53 ? -12.049 11.482 9.450 1.00 59.85 668 THR B CA 1
ATOM 980 C C . THR B 1 53 ? -12.371 11.650 7.970 1.00 59.23 668 THR B C 1
ATOM 981 O O . THR B 1 53 ? -11.496 11.473 7.138 1.00 60.61 668 THR B O 1
ATOM 985 N N . PHE B 1 54 ? -13.624 11.978 7.643 1.00 57.84 669 PHE B N 1
ATOM 986 C CA . PHE B 1 54 ? -14.055 12.146 6.247 1.00 58.92 669 PHE B CA 1
ATOM 987 C C . PHE B 1 54 ? -14.366 13.617 5.929 1.00 61.39 669 PHE B C 1
ATOM 988 O O . PHE B 1 54 ? -14.991 13.911 4.909 1.00 62.00 669 PHE B O 1
ATOM 996 N N . ILE B 1 55 ? -13.887 14.524 6.790 1.00 65.09 670 ILE B N 1
ATOM 997 C CA . ILE B 1 55 ? -14.172 15.960 6.691 1.00 67.49 670 ILE B CA 1
ATOM 998 C C . ILE B 1 55 ? -13.901 16.530 5.297 1.00 69.55 670 ILE B C 1
ATOM 999 O O . ILE B 1 55 ? -14.654 17.366 4.815 1.00 71.93 670 ILE B O 1
ATOM 1004 N N . ASP B 1 56 ? -12.834 16.057 4.657 1.00 70.68 671 ASP B N 1
ATOM 1005 C CA . ASP B 1 56 ? -12.429 16.487 3.324 1.00 72.93 671 ASP B CA 1
ATOM 1006 C C . ASP B 1 56 ? -13.206 15.877 2.141 1.00 71.64 671 ASP B C 1
ATOM 1007 O O . ASP B 1 56 ? -13.005 16.286 1.012 1.00 75.32 671 ASP B O 1
ATOM 1012 N N . ASP B 1 57 ? -14.092 14.912 2.413 1.00 68.16 672 ASP B N 1
ATOM 1013 C CA . ASP B 1 57 ? -14.830 14.216 1.365 1.00 66.54 672 ASP B CA 1
ATOM 1014 C C . ASP B 1 57 ? -16.263 13.920 1.801 1.00 62.57 672 ASP B C 1
ATOM 1015 O O . ASP B 1 57 ? -16.552 12.833 2.282 1.00 60.82 672 ASP B O 1
ATOM 1020 N N . PRO B 1 58 ? -17.196 14.883 1.650 1.00 62.49 673 PRO B N 1
ATOM 1021 C CA . PRO B 1 58 ? -18.582 14.705 2.094 1.00 60.59 673 PRO B CA 1
ATOM 1022 C C . PRO B 1 58 ? -19.294 13.514 1.434 1.00 60.47 673 PRO B C 1
ATOM 1023 O O . PRO B 1 58 ? -20.072 12.856 2.111 1.00 60.04 673 PRO B O 1
ATOM 1027 N N . MET B 1 59 ? -19.021 13.260 0.151 1.00 63.04 674 MET B N 1
ATOM 1028 C CA . MET B 1 59 ? -19.658 12.159 -0.574 1.00 64.11 674 MET B CA 1
ATOM 1029 C C . MET B 1 59 ? -19.257 10.804 0.041 1.00 62.09 674 MET B C 1
ATOM 1030 O O . MET B 1 59 ? -20.094 9.905 0.186 1.00 60.80 674 MET B O 1
ATOM 1035 N N . ALA B 1 60 ? -17.970 10.670 0.390 1.00 61.30 675 ALA B N 1
ATOM 1036 C CA . ALA B 1 60 ? -17.443 9.462 1.020 1.00 60.14 675 ALA B CA 1
ATOM 1037 C C . ALA B 1 60 ? -18.033 9.280 2.412 1.00 57.14 675 ALA B C 1
ATOM 1038 O O . ALA B 1 60 ? -18.393 8.153 2.791 1.00 56.57 675 ALA B O 1
ATOM 1040 N N . LEU B 1 61 ? -18.127 10.389 3.167 1.00 55.67 676 LEU B N 1
ATOM 1041 C CA . LEU B 1 61 ? -18.784 10.396 4.479 1.00 53.70 676 LEU B CA 1
ATOM 1042 C C . LEU B 1 61 ? -20.213 9.867 4.380 1.00 52.10 676 LEU B C 1
ATOM 1043 O O . LEU B 1 61 ? -20.604 8.982 5.139 1.00 50.70 676 LEU B O 1
ATOM 1048 N N . ALA B 1 62 ? -20.978 10.428 3.439 1.00 52.96 677 ALA B N 1
ATOM 1049 C CA . ALA B 1 62 ? -22.377 10.074 3.238 1.00 53.75 677 ALA B CA 1
ATOM 1050 C C . ALA B 1 62 ? -22.538 8.588 2.975 1.00 53.51 677 ALA B C 1
ATOM 1051 O O . ALA B 1 62 ? -23.363 7.923 3.581 1.00 53.79 677 ALA B O 1
ATOM 1053 N N . GLU B 1 63 ? -21.727 8.075 2.053 1.00 54.98 678 GLU B N 1
ATOM 1054 C CA . GLU B 1 63 ? -21.760 6.670 1.676 1.00 56.31 678 GLU B CA 1
ATOM 1055 C C . GLU B 1 63 ? -21.414 5.738 2.828 1.00 54.02 678 GLU B C 1
ATOM 1056 O O . GLU B 1 63 ? -22.002 4.664 2.964 1.00 55.08 678 GLU B O 1
ATOM 1062 N N . GLN B 1 64 ? -20.474 6.171 3.669 1.00 51.50 679 GLN B N 1
ATOM 1063 C CA . GLN B 1 64 ? -20.049 5.401 4.843 1.00 49.80 679 GLN B CA 1
ATOM 1064 C C . GLN B 1 64 ? -21.110 5.442 5.956 1.00 48.17 679 GLN B C 1
ATOM 1065 O O . GLN B 1 64 ? -21.364 4.432 6.624 1.00 47.82 679 GLN B O 1
ATOM 1071 N N . LEU B 1 65 ? -21.724 6.610 6.152 1.00 47.97 680 LEU B N 1
ATOM 1072 C CA . LEU B 1 65 ? -22.815 6.747 7.115 1.00 49.66 680 LEU B CA 1
ATOM 1073 C C . LEU B 1 65 ? -24.012 5.868 6.731 1.00 50.48 680 LEU B C 1
ATOM 1074 O O . LEU B 1 65 ? -24.600 5.209 7.575 1.00 51.97 680 LEU B O 1
ATOM 1079 N N . ILE B 1 66 ? -24.359 5.859 5.444 1.00 51.29 681 ILE B N 1
ATOM 1080 C CA . ILE B 1 66 ? -25.430 5.017 4.931 1.00 53.03 681 ILE B CA 1
ATOM 1081 C C . ILE B 1 66 ? -25.065 3.546 5.133 1.00 53.94 681 ILE B C 1
ATOM 1082 O O . ILE B 1 66 ? -25.828 2.803 5.731 1.00 54.61 681 ILE B O 1
ATOM 1087 N N . ASP B 1 67 ? -23.891 3.139 4.647 1.00 54.05 682 ASP B N 1
ATOM 1088 C CA . ASP B 1 67 ? -23.451 1.757 4.759 1.00 55.20 682 ASP B CA 1
ATOM 1089 C C . ASP B 1 67 ? -23.472 1.239 6.206 1.00 53.88 682 ASP B C 1
ATOM 1090 O O . ASP B 1 67 ? -23.949 0.158 6.471 1.00 55.14 682 ASP B O 1
ATOM 1095 N N . THR B 1 68 ? -22.973 2.053 7.134 1.00 51.65 683 THR B N 1
ATOM 1096 C CA . THR B 1 68 ? -22.870 1.679 8.535 1.00 51.31 683 THR B CA 1
ATOM 1097 C C . THR B 1 68 ? -24.212 1.750 9.297 1.00 51.73 683 THR B C 1
ATOM 1098 O O . THR B 1 68 ? -24.535 0.859 10.066 1.00 52.53 683 THR B O 1
ATOM 1102 N N . PHE B 1 69 ? -24.985 2.816 9.077 1.00 51.98 684 PHE B N 1
ATOM 1103 C CA . PHE B 1 69 ? -26.119 3.135 9.945 1.00 53.94 684 PHE B CA 1
ATOM 1104 C C . PHE B 1 69 ? -27.523 3.018 9.361 1.00 56.35 684 PHE B C 1
ATOM 1105 O O . PHE B 1 69 ? -28.495 3.076 10.100 1.00 56.80 684 PHE B O 1
ATOM 1113 N N . ASP B 1 70 ? -27.624 2.802 8.051 1.00 58.79 685 ASP B N 1
ATOM 1114 C CA . ASP B 1 70 ? -28.926 2.763 7.386 1.00 63.08 685 ASP B CA 1
ATOM 1115 C C . ASP B 1 70 ? -29.933 1.799 8.020 1.00 66.45 685 ASP B C 1
ATOM 1116 O O . ASP B 1 70 ? -31.110 2.144 8.184 1.00 68.79 685 ASP B O 1
ATOM 1121 N N . ASP B 1 71 ? -29.460 0.607 8.377 1.00 68.41 686 ASP B N 1
ATOM 1122 C CA . ASP B 1 71 ? -30.299 -0.411 8.998 1.00 72.54 686 ASP B CA 1
ATOM 1123 C C . ASP B 1 71 ? -30.834 0.044 10.337 1.00 71.49 686 ASP B C 1
ATOM 1124 O O . ASP B 1 71 ? -32.006 -0.134 10.627 1.00 75.75 686 ASP B O 1
ATOM 1129 N N . ARG B 1 72 ? -29.960 0.637 11.152 1.00 68.15 687 ARG B N 1
ATOM 1130 C CA . ARG B 1 72 ? -30.253 1.073 12.542 1.00 67.81 687 ARG B CA 1
ATOM 1131 C C . ARG B 1 72 ? -31.134 2.319 12.522 1.00 67.93 687 ARG B C 1
ATOM 1132 O O . ARG B 1 72 ? -31.937 2.469 13.464 1.00 70.07 687 ARG B O 1
ATOM 1140 N N . VAL B 1 73 ? -30.985 3.158 11.492 1.00 66.58 688 VAL B N 1
ATOM 1141 C CA . VAL B 1 73 ? -31.602 4.466 11.436 1.00 67.16 688 VAL B CA 1
ATOM 1142 C C . VAL B 1 73 ? -33.084 4.397 11.039 1.00 70.57 688 VAL B C 1
ATOM 1143 O O . VAL B 1 73 ? -33.869 5.234 11.478 1.00 71.16 688 VAL B O 1
ATOM 1147 N N . SER B 1 74 ? -33.463 3.342 10.308 1.00 73.17 689 SER B N 1
ATOM 1148 C CA . SER B 1 74 ? -34.856 3.076 9.940 1.00 77.10 689 SER B CA 1
ATOM 1149 C C . SER B 1 74 ? -35.343 1.739 10.506 1.00 79.99 689 SER B C 1
ATOM 1150 O O . SER B 1 74 ? -36.325 1.694 11.251 1.00 82.61 689 SER B O 1
ATOM 1153 N N . GLU C 1 4 ? -54.313 24.022 11.542 1.00 96.66 619 GLU C N 1
ATOM 1154 C CA . GLU C 1 4 ? -53.324 24.200 12.655 1.00 92.07 619 GLU C CA 1
ATOM 1155 C C . GLU C 1 4 ? -51.898 23.808 12.230 1.00 88.72 619 GLU C C 1
ATOM 1156 O O . GLU C 1 4 ? -51.711 22.889 11.436 1.00 91.98 619 GLU C O 1
ATOM 1162 N N . SER C 1 5 ? -50.900 24.497 12.792 1.00 83.12 620 SER C N 1
ATOM 1163 C CA . SER C 1 5 ? -49.519 24.453 12.302 1.00 80.26 620 SER C CA 1
ATOM 1164 C C . SER C 1 5 ? -48.541 23.851 13.302 1.00 75.14 620 SER C C 1
ATOM 1165 O O . SER C 1 5 ? -48.881 23.654 14.465 1.00 72.84 620 SER C O 1
ATOM 1168 N N . GLY C 1 6 ? -47.319 23.577 12.830 1.00 72.66 621 GLY C N 1
ATOM 1169 C CA . GLY C 1 6 ? -46.242 23.033 13.646 1.00 69.53 621 GLY C CA 1
ATOM 1170 C C . GLY C 1 6 ? -45.939 23.897 14.852 1.00 67.40 621 GLY C C 1
ATOM 1171 O O . GLY C 1 6 ? -45.704 23.389 15.942 1.00 65.24 621 GLY C O 1
ATOM 1172 N N . LEU C 1 7 ? -45.971 25.218 14.656 1.00 68.51 622 LEU C N 1
ATOM 1173 C CA . LEU C 1 7 ? -45.713 26.180 15.720 1.00 67.12 622 LEU C CA 1
ATOM 1174 C C . LEU C 1 7 ? -46.829 26.208 16.772 1.00 66.17 622 LEU C C 1
ATOM 1175 O O . LEU C 1 7 ? -46.548 26.202 17.959 1.00 64.57 622 LEU C O 1
ATOM 1180 N N . GLU C 1 8 ? -48.089 26.239 16.336 1.00 67.91 623 GLU C N 1
ATOM 1181 C CA . GLU C 1 8 ? -49.223 26.202 17.255 1.00 68.83 623 GLU C CA 1
ATOM 1182 C C . GLU C 1 8 ? -49.150 24.967 18.143 1.00 67.14 623 GLU C C 1
ATOM 1183 O O . GLU C 1 8 ? -49.295 25.071 19.347 1.00 65.47 623 GLU C O 1
ATOM 1189 N N . HIS C 1 9 ? -48.917 23.805 17.524 1.00 67.62 624 HIS C N 1
ATOM 1190 C CA . HIS C 1 9 ? -48.788 22.546 18.235 1.00 67.26 624 HIS C CA 1
ATOM 1191 C C . HIS C 1 9 ? -47.619 22.580 19.229 1.00 62.91 624 HIS C C 1
ATOM 1192 O O . HIS C 1 9 ? -47.715 22.126 20.355 1.00 60.99 624 HIS C O 1
ATOM 1199 N N . CYS C 1 10 ? -46.491 23.126 18.784 1.00 60.77 625 CYS C N 1
ATOM 1200 C CA . CYS C 1 10 ? -45.314 23.252 19.618 1.00 57.92 625 CYS C CA 1
ATOM 1201 C C . CYS C 1 10 ? -45.525 24.160 20.843 1.00 56.37 625 CYS C C 1
ATOM 1202 O O . CYS C 1 10 ? -45.118 23.833 21.959 1.00 55.92 625 CYS C O 1
ATOM 1205 N N . VAL C 1 11 ? -46.173 25.301 20.633 1.00 56.33 626 VAL C N 1
ATOM 1206 C CA . VAL C 1 11 ? -46.511 26.215 21.719 1.00 56.99 626 VAL C CA 1
ATOM 1207 C C . VAL C 1 11 ? -47.438 25.540 22.749 1.00 57.42 626 VAL C C 1
ATOM 1208 O O . VAL C 1 11 ? -47.202 25.634 23.935 1.00 56.20 626 VAL C O 1
ATOM 1212 N N . LYS C 1 12 ? -48.499 24.876 22.279 1.00 59.04 627 LYS C N 1
ATOM 1213 C CA . LYS C 1 12 ? -49.428 24.149 23.148 1.00 60.94 627 LYS C CA 1
ATOM 1214 C C . LYS C 1 12 ? -48.682 23.177 24.074 1.00 59.40 627 LYS C C 1
ATOM 1215 O O . LYS C 1 12 ? -48.878 23.228 25.274 1.00 59.22 627 LYS C O 1
ATOM 1221 N N . ILE C 1 13 ? -47.808 22.330 23.514 1.00 58.29 628 ILE C N 1
ATOM 1222 C CA . ILE C 1 13 ? -47.099 21.330 24.307 1.00 58.74 628 ILE C CA 1
ATOM 1223 C C . ILE C 1 13 ? -46.092 21.971 25.261 1.00 56.61 628 ILE C C 1
ATOM 1224 O O . ILE C 1 13 ? -46.026 21.603 26.430 1.00 58.09 628 ILE C O 1
ATOM 1229 N N . ILE C 1 14 ? -45.340 22.964 24.775 1.00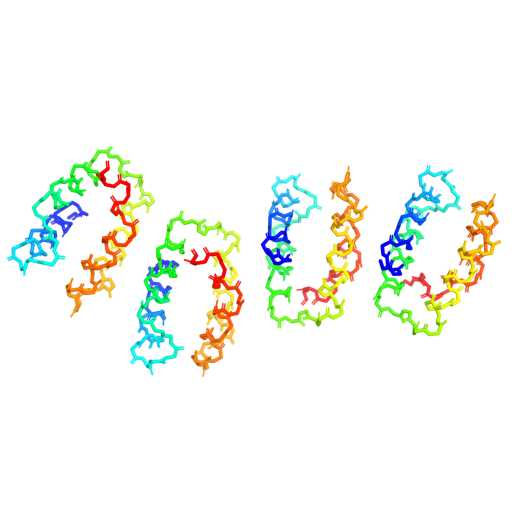 55.00 629 ILE C N 1
ATOM 1230 C CA . ILE C 1 14 ? -44.350 23.664 25.600 1.00 53.10 629 ILE C CA 1
ATOM 1231 C C . ILE C 1 14 ? -45.017 24.361 26.791 1.00 52.68 629 ILE C C 1
ATOM 1232 O O . ILE C 1 14 ? -44.544 24.296 27.903 1.00 52.80 629 ILE C O 1
ATOM 1237 N N . ARG C 1 15 ? -46.138 25.033 26.551 1.00 52.90 630 ARG C N 1
ATOM 1238 C CA . ARG C 1 15 ? -46.949 25.679 27.626 1.00 53.94 630 ARG C CA 1
ATOM 1239 C C . ARG C 1 15 ? -47.442 24.606 28.604 1.00 54.98 630 ARG C C 1
ATOM 1240 O O . ARG C 1 15 ? -47.383 24.865 29.797 1.00 55.08 630 ARG C O 1
ATOM 1248 N N . GLN C 1 16 ? -47.861 23.438 28.120 1.00 55.92 631 GLN C N 1
ATOM 1249 C CA . GLN C 1 16 ? -48.283 22.337 28.988 1.00 57.71 631 GLN C CA 1
ATOM 1250 C C . GLN C 1 16 ? -47.150 21.896 29.905 1.00 56.29 631 GLN C C 1
ATOM 1251 O O . GLN C 1 16 ? -47.354 21.744 31.113 1.00 58.09 631 GLN C O 1
ATOM 1257 N N . LEU C 1 17 ? -45.960 21.685 29.330 1.00 54.17 632 LEU C N 1
ATOM 1258 C CA . LEU C 1 17 ? -44.801 21.268 30.098 1.00 55.58 632 LEU C CA 1
ATOM 1259 C C . LEU C 1 17 ? -44.434 22.294 31.177 1.00 57.37 632 LEU C C 1
ATOM 1260 O O . LEU C 1 17 ? -44.087 21.929 32.297 1.00 60.05 632 LEU C O 1
ATOM 1265 N N . GLU C 1 18 ? -44.526 23.579 30.825 1.00 57.82 633 GLU C N 1
ATOM 1266 C CA . GLU C 1 18 ? -44.244 24.681 31.736 1.00 60.07 633 GLU C CA 1
ATOM 1267 C C . GLU C 1 18 ? -45.267 24.765 32.868 1.00 60.93 633 GLU C C 1
ATOM 1268 O O . GLU C 1 18 ? -44.911 24.905 34.030 1.00 61.80 633 GLU C O 1
ATOM 1274 N N . CYS C 1 19 ? -46.544 24.678 32.500 1.00 60.85 634 CYS C N 1
ATOM 1275 C CA . CYS C 1 19 ? -47.661 24.706 33.440 1.00 63.08 634 CYS C CA 1
ATOM 1276 C C . CYS C 1 19 ? -47.605 23.527 34.424 1.00 63.24 634 CYS C C 1
ATOM 1277 O O . CYS C 1 19 ? -47.904 23.692 35.592 1.00 64.18 634 CYS C O 1
ATOM 1280 N N . SER C 1 20 ? -47.193 22.350 33.937 1.00 62.51 635 SER C N 1
ATOM 1281 C CA . SER C 1 20 ? -46.980 21.159 34.778 1.00 64.31 635 SER C CA 1
ATOM 1282 C C . SER C 1 20 ? -45.712 21.223 35.622 1.00 63.33 635 SER C C 1
ATOM 1283 O O . SER C 1 20 ? -45.564 20.460 36.566 1.00 64.18 635 SER C O 1
ATOM 1286 N N . GLY C 1 21 ? -44.788 22.112 35.246 1.00 61.23 636 GLY C N 1
ATOM 1287 C CA . GLY C 1 21 ? -43.532 22.304 35.942 1.00 61.66 636 GLY C CA 1
ATOM 1288 C C . GLY C 1 21 ? -42.418 21.352 35.532 1.00 60.84 636 GLY C C 1
ATOM 1289 O O . GLY C 1 21 ? -41.460 21.195 36.270 1.00 62.72 636 GLY C O 1
ATOM 1290 N N . HIS C 1 22 ? -42.547 20.722 34.361 1.00 58.90 637 HIS C N 1
ATOM 1291 C CA . HIS C 1 22 ? -41.519 19.826 33.821 1.00 58.88 637 HIS C CA 1
ATOM 1292 C C . HIS C 1 22 ? -40.376 20.589 33.147 1.00 56.75 637 HIS C C 1
ATOM 1293 O O . HIS C 1 22 ? -39.285 20.057 32.987 1.00 56.32 637 HIS C O 1
ATOM 1300 N N . ILE C 1 23 ? -40.664 21.826 32.726 1.00 55.04 638 ILE C N 1
ATOM 1301 C CA . ILE C 1 23 ? -39.668 22.796 32.283 1.00 54.14 638 ILE C CA 1
ATOM 1302 C C . ILE C 1 23 ? -39.966 24.117 32.986 1.00 55.45 638 ILE C C 1
ATOM 1303 O O . ILE C 1 23 ? -41.104 24.362 33.390 1.00 55.40 638 ILE C O 1
ATOM 1308 N N . ASP C 1 24 ? -38.936 24.959 33.131 1.00 56.56 639 ASP C N 1
ATOM 1309 C CA . ASP C 1 24 ? -39.106 26.272 33.738 1.00 58.93 639 ASP C CA 1
ATOM 1310 C C . ASP C 1 24 ? -39.435 27.326 32.679 1.00 57.97 639 ASP C C 1
ATOM 1311 O O . ASP C 1 24 ? -39.301 27.093 31.481 1.00 56.18 639 ASP C O 1
ATOM 1316 N N . LYS C 1 25 ? -39.906 28.481 33.156 1.00 60.61 640 LYS C N 1
ATOM 1317 C CA . LYS C 1 25 ? -40.335 29.589 32.318 1.00 61.20 640 LYS C CA 1
ATOM 1318 C C . LYS C 1 25 ? -39.274 30.013 31.305 1.00 59.53 640 LYS C C 1
ATOM 1319 O O . LYS C 1 25 ? -39.583 30.250 30.150 1.00 57.16 640 LYS C O 1
ATOM 1325 N N . ASN C 1 26 ? -38.023 30.105 31.749 1.00 61.16 641 ASN C N 1
ATOM 1326 C CA . ASN C 1 26 ? -36.914 30.554 30.903 1.00 61.93 641 ASN C CA 1
ATOM 1327 C C . ASN C 1 26 ? -36.643 29.598 29.757 1.00 59.12 641 ASN C C 1
ATOM 1328 O O . ASN C 1 26 ? -36.413 30.022 28.632 1.00 59.88 641 ASN C O 1
ATOM 1333 N N . PHE C 1 27 ? -36.688 28.297 30.043 1.00 57.61 642 PHE C N 1
ATOM 1334 C CA . PHE C 1 27 ? -36.510 27.301 29.008 1.00 56.07 642 PHE C CA 1
ATOM 1335 C C . PHE C 1 27 ? -37.676 27.341 28.002 1.00 55.22 642 PHE C C 1
ATOM 1336 O O . PHE C 1 27 ? -37.459 27.287 26.780 1.00 55.76 642 PHE C O 1
ATOM 1344 N N . ALA C 1 28 ? -38.904 27.449 28.516 1.00 54.98 643 ALA C N 1
ATOM 1345 C CA . ALA C 1 28 ? -40.088 27.572 27.666 1.00 54.96 643 ALA C CA 1
ATOM 1346 C C . ALA C 1 28 ? -39.975 28.739 26.681 1.00 55.70 643 ALA C C 1
ATOM 1347 O O . ALA C 1 28 ? -40.210 28.579 25.505 1.00 56.02 643 ALA C O 1
ATOM 1349 N N . GLN C 1 29 ? -39.586 29.909 27.187 1.00 57.86 644 GLN C N 1
ATOM 1350 C CA . GLN C 1 29 ? -39.455 31.119 26.366 1.00 58.53 644 GLN C CA 1
ATOM 1351 C C . GLN C 1 29 ? -38.289 31.027 25.393 1.00 57.93 644 GLN C C 1
ATOM 1352 O O . GLN C 1 29 ? -38.449 31.341 24.220 1.00 58.92 644 GLN C O 1
ATOM 1358 N N . ASP C 1 30 ? -37.119 30.596 25.882 1.00 56.73 645 ASP C N 1
ATOM 1359 C CA . ASP C 1 30 ? -35.946 30.416 25.040 1.00 55.96 645 ASP C CA 1
ATOM 1360 C C . ASP C 1 30 ? -36.252 29.422 23.916 1.00 52.63 645 ASP C C 1
ATOM 1361 O O . ASP C 1 30 ? -35.913 29.660 22.741 1.00 53.34 645 ASP C O 1
ATOM 1366 N N . PHE C 1 31 ? -36.900 28.309 24.283 1.00 50.56 646 PHE C N 1
ATOM 1367 C CA . PHE C 1 31 ? -37.236 27.261 23.322 1.00 49.21 646 PHE C CA 1
ATOM 1368 C C . PHE C 1 31 ? -38.146 27.781 22.197 1.00 48.92 646 PHE C C 1
ATOM 1369 O O . PHE C 1 31 ? -37.921 27.506 21.016 1.00 49.17 646 PHE C O 1
ATOM 1377 N N . LEU C 1 32 ? -39.194 28.516 22.573 1.00 49.16 647 LEU C N 1
ATOM 1378 C CA . LEU C 1 32 ? -40.140 29.039 21.587 1.00 50.20 647 LEU C CA 1
ATOM 1379 C C . LEU C 1 32 ? -39.530 30.089 20.687 1.00 51.24 647 LEU C C 1
ATOM 1380 O O . LEU C 1 32 ? -39.833 30.111 19.506 1.00 52.12 647 LEU C O 1
ATOM 1385 N N . THR C 1 33 ? -38.663 30.942 21.237 1.00 51.78 648 THR C N 1
ATOM 1386 C CA . THR C 1 33 ? -37.910 31.907 20.442 1.00 53.97 648 THR C CA 1
ATOM 1387 C C . THR C 1 33 ? -37.047 31.162 19.430 1.00 53.77 648 THR C C 1
ATOM 1388 O O . THR C 1 33 ? -37.108 31.449 18.216 1.00 54.88 648 THR C O 1
ATOM 1392 N N . TRP C 1 34 ? -36.273 30.190 19.936 1.00 53.28 649 TRP C N 1
ATOM 1393 C CA . TRP C 1 34 ? -35.401 29.384 19.107 1.00 53.78 649 TRP C CA 1
ATOM 1394 C C . TRP C 1 34 ? -36.199 28.668 18.006 1.00 53.53 649 TRP C C 1
ATOM 1395 O O . TRP C 1 34 ? -35.882 28.770 16.821 1.00 54.23 649 TRP C O 1
ATOM 1406 N N . TYR C 1 35 ? -37.243 27.943 18.414 1.00 53.18 650 TYR C N 1
ATOM 1407 C CA . TYR C 1 35 ? -38.089 27.125 17.509 1.00 54.19 650 TYR C CA 1
ATOM 1408 C C . TYR C 1 35 ? -38.637 28.002 16.377 1.00 56.26 650 TYR C C 1
ATOM 1409 O O . TYR C 1 35 ? -38.614 27.566 15.215 1.00 57.50 650 TYR C O 1
ATOM 1418 N N . SER C 1 36 ? -39.112 29.204 16.708 1.00 57.70 651 SER C N 1
ATOM 1419 C CA . SER C 1 36 ? -39.827 30.035 15.744 1.00 60.47 651 SER C CA 1
ATOM 1420 C C . SER C 1 36 ? -38.910 30.851 14.838 1.00 62.16 651 SER C C 1
ATOM 1421 O O . SER C 1 36 ? -39.305 31.159 13.717 1.00 63.50 651 SER C O 1
ATOM 1424 N N . LEU C 1 37 ? -37.696 31.182 15.314 1.00 62.57 652 LEU C N 1
ATOM 1425 C CA . LEU C 1 37 ? -36.753 32.031 14.564 1.00 65.35 652 LEU C CA 1
ATOM 1426 C C . LEU C 1 37 ? -35.469 31.371 14.059 1.00 65.20 652 LEU C C 1
ATOM 1427 O O . LEU C 1 37 ? -35.012 31.696 12.964 1.00 66.93 652 LEU C O 1
ATOM 1432 N N . ARG C 1 38 ? -34.859 30.501 14.872 1.00 62.60 653 ARG C N 1
ATOM 1433 C CA . ARG C 1 38 ? -33.464 30.020 14.652 1.00 63.49 653 ARG C CA 1
ATOM 1434 C C . ARG C 1 38 ? -33.454 28.558 14.191 1.00 61.38 653 ARG C C 1
ATOM 1435 O O . ARG C 1 38 ? -32.555 28.209 13.419 1.00 63.77 653 ARG C O 1
ATOM 1443 N N . ALA C 1 39 ? -34.400 27.736 14.653 1.00 59.04 654 ALA C N 1
ATOM 1444 C CA . ALA C 1 39 ? -34.434 26.318 14.330 1.00 57.76 654 ALA C CA 1
ATOM 1445 C C . ALA C 1 39 ? -34.504 26.116 12.825 1.00 59.10 654 ALA C C 1
ATOM 1446 O O . ALA C 1 39 ? -35.327 26.731 12.147 1.00 59.62 654 ALA C O 1
ATOM 1448 N N . THR C 1 40 ? -33.631 25.247 12.304 1.00 60.10 655 THR C N 1
ATOM 1449 C CA . THR C 1 40 ? -33.694 24.840 10.901 1.00 61.85 655 THR C CA 1
ATOM 1450 C C . THR C 1 40 ? -34.907 23.942 10.710 1.00 60.77 655 THR C C 1
ATOM 1451 O O . THR C 1 40 ? -35.454 23.420 11.672 1.00 59.63 655 THR C O 1
ATOM 1455 N N . SER C 1 41 ? -35.308 23.758 9.452 1.00 63.31 656 SER C N 1
ATOM 1456 C CA . SER C 1 41 ? -36.431 22.895 9.109 1.00 63.59 656 SER C CA 1
ATOM 1457 C C . SER C 1 41 ? -36.168 21.454 9.581 1.00 62.43 656 SER C C 1
ATOM 1458 O O . SER C 1 41 ? -37.085 20.761 10.006 1.00 62.37 656 SER C O 1
ATOM 1461 N N . GLN C 1 42 ? -34.904 21.026 9.532 1.00 62.17 657 GLN C N 1
ATOM 1462 C CA . GLN C 1 42 ? -34.503 19.691 9.973 1.00 61.84 657 GLN C CA 1
ATOM 1463 C C . GLN C 1 42 ? -34.627 19.544 11.496 1.00 59.90 657 GLN C C 1
ATOM 1464 O O . GLN C 1 42 ? -35.097 18.498 12.005 1.00 59.62 657 GLN C O 1
ATOM 1470 N N . GLU C 1 43 ? -34.243 20.598 12.228 1.00 58.96 658 GLU C N 1
ATOM 1471 C CA . GLU C 1 43 ? -34.369 20.619 13.676 1.00 57.46 658 GLU C CA 1
ATOM 1472 C C . GLU C 1 43 ? -35.838 20.597 14.116 1.00 57.42 658 GLU C C 1
ATOM 1473 O O . GLU C 1 43 ? -36.201 19.918 15.072 1.00 56.33 658 GLU C O 1
ATOM 1479 N N . ILE C 1 44 ? -36.673 21.373 13.414 1.00 58.82 659 ILE C N 1
ATOM 1480 C CA . ILE C 1 44 ? -38.111 21.385 13.634 1.00 58.65 659 ILE C CA 1
ATOM 1481 C C . ILE C 1 44 ? -38.689 19.983 13.477 1.00 60.24 659 ILE C C 1
ATOM 1482 O O . ILE C 1 44 ? -39.511 19.577 14.266 1.00 59.98 659 ILE C O 1
ATOM 1487 N N . ARG C 1 45 ? -38.245 19.241 12.462 1.00 63.53 660 ARG C N 1
ATOM 1488 C CA . ARG C 1 45 ? -38.654 17.824 12.218 1.00 66.14 660 ARG C CA 1
ATOM 1489 C C . ARG C 1 45 ? -38.260 16.951 13.423 1.00 63.55 660 ARG C C 1
ATOM 1490 O O . ARG C 1 45 ? -39.044 16.046 13.801 1.00 65.80 660 ARG C O 1
ATOM 1498 N N . VAL C 1 46 ? -37.088 17.199 14.008 1.00 60.37 661 VAL C N 1
ATOM 1499 C CA . VAL C 1 46 ? -36.632 16.457 15.180 1.00 58.47 661 VAL C CA 1
ATOM 1500 C C . VAL C 1 46 ? -37.544 16.742 16.393 1.00 56.54 661 VAL C C 1
ATOM 1501 O O . VAL C 1 46 ? -37.928 15.834 17.133 1.00 55.60 661 VAL C O 1
ATOM 1505 N N . VAL C 1 47 ? -37.888 18.020 16.580 1.00 54.88 662 VAL C N 1
ATOM 1506 C CA . VAL C 1 47 ? -38.779 18.439 17.650 1.00 54.64 662 VAL C CA 1
ATOM 1507 C C . VAL C 1 47 ? -40.140 17.734 17.523 1.00 56.79 662 VAL C C 1
ATOM 1508 O O . VAL C 1 47 ? -40.688 17.221 18.486 1.00 56.03 662 VAL C O 1
ATOM 1512 N N . LYS C 1 48 ? -40.680 17.715 16.307 1.00 60.04 663 LYS C N 1
ATOM 1513 C CA . LYS C 1 48 ? -41.955 17.071 16.005 1.00 62.89 663 LYS C CA 1
ATOM 1514 C C . LYS C 1 48 ? -41.907 15.579 16.321 1.00 64.88 663 LYS C C 1
ATOM 1515 O O . LYS C 1 48 ? -42.851 15.041 16.894 1.00 66.14 663 LYS C O 1
ATOM 1521 N N . ASP C 1 49 ? -40.801 14.917 15.958 1.00 65.51 664 ASP C N 1
ATOM 1522 C CA . ASP C 1 49 ? -40.600 13.501 16.260 1.00 68.74 664 ASP C CA 1
ATOM 1523 C C . ASP C 1 49 ? -40.573 13.229 17.769 1.00 67.58 664 ASP C C 1
ATOM 1524 O O . ASP C 1 49 ? -41.169 12.274 18.239 1.00 68.57 664 ASP C O 1
ATOM 1529 N N . PHE C 1 50 ? -39.863 14.087 18.507 1.00 65.34 665 PHE C N 1
ATOM 1530 C CA . PHE C 1 50 ? -39.812 14.010 19.962 1.00 64.65 665 PHE C CA 1
ATOM 1531 C C . PHE C 1 50 ? -41.223 14.130 20.561 1.00 63.94 665 PHE C C 1
ATOM 1532 O O . PHE C 1 50 ? -41.638 13.305 21.367 1.00 64.84 665 PHE C O 1
ATOM 1540 N N . ILE C 1 51 ? -41.957 15.169 20.141 1.00 63.10 666 ILE C N 1
ATOM 1541 C CA . ILE C 1 51 ? -43.306 15.442 20.635 1.00 63.36 666 ILE C CA 1
ATOM 1542 C C . ILE C 1 51 ? -44.239 14.251 20.402 1.00 65.82 666 ILE C C 1
ATOM 1543 O O . ILE C 1 51 ? -44.992 13.882 21.291 1.00 66.82 666 ILE C O 1
ATOM 1548 N N . ASP C 1 52 ? -44.178 13.662 19.204 1.00 67.07 667 ASP C N 1
ATOM 1549 C CA . ASP C 1 52 ? -44.991 12.496 18.854 1.00 70.46 667 ASP C CA 1
ATOM 1550 C C . ASP C 1 52 ? -44.623 11.243 19.659 1.00 71.48 667 ASP C C 1
ATOM 1551 O O . ASP C 1 52 ? -45.518 10.509 20.105 1.00 74.38 667 ASP C O 1
ATOM 1556 N N . THR C 1 53 ? -43.314 11.018 19.846 1.00 70.06 668 THR C N 1
ATOM 1557 C CA . THR C 1 53 ? -42.779 9.835 20.528 1.00 71.59 668 THR C CA 1
ATOM 1558 C C . THR C 1 53 ? -43.024 9.833 22.038 1.00 71.34 668 THR C C 1
ATOM 1559 O O . THR C 1 53 ? -43.110 8.766 22.653 1.00 73.29 668 THR C O 1
ATOM 1563 N N . PHE C 1 54 ? -43.076 11.037 22.628 1.00 69.34 669 PHE C N 1
ATOM 1564 C CA . PHE C 1 54 ? -43.180 11.209 24.071 1.00 69.71 669 PHE C CA 1
ATOM 1565 C C . PHE C 1 54 ? -44.544 11.749 24.502 1.00 70.80 669 PHE C C 1
ATOM 1566 O O . PHE C 1 54 ? -44.712 12.213 25.629 1.00 70.10 669 PHE C O 1
ATOM 1574 N N . ILE C 1 55 ? -45.530 11.633 23.604 1.00 74.03 670 ILE C N 1
ATOM 1575 C CA . ILE C 1 55 ? -46.875 12.179 23.792 1.00 75.23 670 ILE C CA 1
ATOM 1576 C C . ILE C 1 55 ? -47.488 11.800 25.131 1.00 77.38 670 ILE C C 1
ATOM 1577 O O . ILE C 1 55 ? -48.140 12.625 25.768 1.00 77.98 670 ILE C O 1
ATOM 1582 N N . ASP C 1 56 ? -47.286 10.547 25.559 1.00 80.10 671 ASP C N 1
ATOM 1583 C CA . ASP C 1 56 ? -47.875 10.068 26.809 1.00 82.53 671 ASP C CA 1
ATOM 1584 C C . ASP C 1 56 ? -47.029 10.303 28.050 1.00 79.91 671 ASP C C 1
ATOM 1585 O O . ASP C 1 56 ? -47.420 9.903 29.154 1.00 81.64 671 ASP C O 1
ATOM 1590 N N . ASP C 1 57 ? -45.866 10.945 27.894 1.00 75.51 672 ASP C N 1
ATOM 1591 C CA . ASP C 1 57 ? -44.907 11.102 28.993 1.00 74.00 672 ASP C CA 1
ATOM 1592 C C . ASP C 1 57 ? -44.246 12.478 28.941 1.00 69.07 672 ASP C C 1
ATOM 1593 O O . ASP C 1 57 ? -43.136 12.631 28.433 1.00 66.17 672 ASP C O 1
ATOM 1598 N N . PRO C 1 58 ? -44.916 13.524 29.475 1.00 67.10 673 PRO C N 1
ATOM 1599 C CA . PRO C 1 58 ? -44.398 14.886 29.394 1.00 63.97 673 PRO C CA 1
ATOM 1600 C C . PRO C 1 58 ? -43.039 15.075 30.087 1.00 63.21 673 PRO C C 1
ATOM 1601 O O . PRO C 1 58 ? -42.240 15.835 29.592 1.00 59.39 673 PRO C O 1
ATOM 1605 N N . MET C 1 59 ? -42.812 14.370 31.198 1.00 66.92 674 MET C N 1
ATOM 1606 C CA . MET C 1 59 ? -41.557 14.457 31.932 1.00 68.73 674 MET C CA 1
ATOM 1607 C C . MET C 1 59 ? -40.378 13.969 31.089 1.00 67.81 674 MET C C 1
ATOM 1608 O O . MET C 1 59 ? -39.312 14.595 31.083 1.00 66.80 674 MET C O 1
ATOM 1613 N N . ALA C 1 60 ? -40.589 12.858 30.370 1.00 67.55 675 ALA C N 1
ATOM 1614 C CA . ALA C 1 60 ? -39.587 12.292 29.466 1.00 66.39 675 ALA C CA 1
ATOM 1615 C C . ALA C 1 60 ? -39.315 13.238 28.299 1.00 62.55 675 ALA C C 1
ATOM 1616 O O . ALA C 1 60 ? -38.164 13.431 27.909 1.00 61.73 675 ALA C O 1
ATOM 1618 N N . LEU C 1 61 ? -40.384 13.832 27.760 1.00 60.47 676 LEU C N 1
ATOM 1619 C CA . LEU C 1 61 ? -40.290 14.813 26.682 1.00 58.47 676 LEU C CA 1
ATOM 1620 C C . LEU C 1 61 ? -39.428 15.989 27.107 1.00 57.55 676 LEU C C 1
ATOM 1621 O O . LEU C 1 61 ? -38.505 16.384 26.395 1.00 56.80 676 LEU C O 1
ATOM 1626 N N . ALA C 1 62 ? -39.736 16.535 28.291 1.00 58.55 677 ALA C N 1
ATOM 1627 C CA . ALA C 1 62 ? -39.055 17.697 28.841 1.00 57.90 677 ALA C CA 1
ATOM 1628 C C . ALA C 1 62 ? -37.567 17.429 28.965 1.00 58.79 677 ALA C C 1
ATOM 1629 O O . ALA C 1 62 ? -36.742 18.234 28.532 1.00 56.52 677 ALA C O 1
ATOM 1631 N N . GLU C 1 63 ? -37.237 16.282 29.561 1.00 62.24 678 GLU C N 1
ATOM 1632 C CA . GLU C 1 63 ? -35.861 15.889 29.800 1.00 65.25 678 GLU C CA 1
ATOM 1633 C C . GLU C 1 63 ? -35.085 15.718 28.495 1.00 64.27 678 GLU C C 1
ATOM 1634 O O . GLU C 1 63 ? -33.904 16.087 28.422 1.00 64.60 678 GLU C O 1
ATOM 1640 N N . GLN C 1 64 ? -35.762 15.186 27.468 1.00 62.61 679 GLN C N 1
ATOM 1641 C CA . GLN C 1 64 ? -35.163 14.970 26.162 1.00 62.17 679 GLN C CA 1
ATOM 1642 C C . GLN C 1 64 ? -34.970 16.279 25.392 1.00 59.75 679 GLN C C 1
ATOM 1643 O O . GLN C 1 64 ? -33.934 16.471 24.740 1.00 60.42 679 GLN C O 1
ATOM 1649 N N . LEU C 1 65 ? -35.958 17.180 25.488 1.00 57.69 680 LEU C N 1
ATOM 1650 C CA . LEU C 1 65 ? -35.858 18.496 24.864 1.00 56.49 680 LEU C CA 1
ATOM 1651 C C . LEU C 1 65 ? -34.703 19.304 25.473 1.00 57.63 680 LEU C C 1
ATOM 1652 O O . LEU C 1 65 ? -33.932 19.935 24.749 1.00 58.05 680 LEU C O 1
ATOM 1657 N N . ILE C 1 66 ? -34.582 19.262 26.805 1.00 58.41 681 ILE C N 1
ATOM 1658 C CA . ILE C 1 66 ? -33.498 19.933 27.503 1.00 60.01 681 ILE C CA 1
ATOM 1659 C C . ILE C 1 66 ? -32.156 19.332 27.070 1.00 62.73 681 ILE C C 1
ATOM 1660 O O . ILE C 1 66 ? -31.267 20.045 26.616 1.00 63.44 681 ILE C O 1
ATOM 1665 N N . ASP C 1 67 ? -32.033 18.007 27.196 1.00 64.88 682 ASP C N 1
ATOM 1666 C CA . ASP C 1 67 ? -30.792 17.323 26.878 1.00 68.26 682 ASP C CA 1
ATOM 1667 C C . ASP C 1 67 ? -30.314 17.607 25.458 1.00 66.16 682 ASP C C 1
ATOM 1668 O O . ASP C 1 67 ? -29.145 17.897 25.238 1.00 67.25 682 ASP C O 1
ATOM 1673 N N . THR C 1 68 ? -31.242 17.550 24.502 1.00 63.52 683 THR C N 1
ATOM 1674 C CA . THR C 1 68 ? -30.923 17.723 23.090 1.00 63.60 683 THR C CA 1
ATOM 1675 C C . THR C 1 68 ? -30.706 19.185 22.676 1.00 62.88 683 THR C C 1
ATOM 1676 O O . THR C 1 68 ? -29.783 19.479 21.926 1.00 63.64 683 THR C O 1
ATOM 1680 N N . PHE C 1 69 ? -31.557 20.093 23.161 1.00 62.34 684 PHE C N 1
ATOM 1681 C CA . PHE C 1 69 ? -31.616 21.452 22.612 1.00 62.90 684 PHE C CA 1
ATOM 1682 C C . PHE C 1 69 ? -31.125 22.585 23.508 1.00 63.49 684 PHE C C 1
ATOM 1683 O O . PHE C 1 69 ? -30.997 23.705 23.041 1.00 65.66 684 PHE C O 1
ATOM 1691 N N . ASP C 1 70 ? -30.841 22.301 24.780 1.00 65.37 685 ASP C N 1
ATOM 1692 C CA . ASP C 1 70 ? -30.465 23.344 25.728 1.00 67.76 685 ASP C CA 1
ATOM 1693 C C . ASP C 1 70 ? -29.316 24.232 25.270 1.00 69.20 685 ASP C C 1
ATOM 1694 O O . ASP C 1 70 ? -29.369 25.450 25.451 1.00 69.51 685 ASP C O 1
ATOM 1699 N N . ASP C 1 71 ? -28.289 23.632 24.667 1.00 69.41 686 ASP C N 1
ATOM 1700 C CA . ASP C 1 71 ? -27.145 24.389 24.157 1.00 71.17 686 ASP C CA 1
ATOM 1701 C C . ASP C 1 71 ? -27.549 25.379 23.068 1.00 69.58 686 ASP C C 1
ATOM 1702 O O . ASP C 1 71 ? -27.123 26.523 23.075 1.00 71.56 686 ASP C O 1
ATOM 1707 N N . ARG C 1 72 ? -28.381 24.926 22.131 1.00 67.01 687 ARG C N 1
ATOM 1708 C CA . ARG C 1 72 ? -28.854 25.737 20.973 1.00 66.23 687 ARG C CA 1
ATOM 1709 C C . ARG C 1 72 ? -29.876 26.788 21.420 1.00 64.23 687 ARG C C 1
ATOM 1710 O O . ARG C 1 72 ? -29.946 27.848 20.791 1.00 64.19 687 ARG C O 1
ATOM 1718 N N . VAL C 1 73 ? -30.655 26.468 22.445 1.00 62.68 688 VAL C N 1
ATOM 1719 C CA . VAL C 1 73 ? -31.800 27.266 22.868 1.00 62.89 688 VAL C CA 1
ATOM 1720 C C . VAL C 1 73 ? -31.359 28.463 23.745 1.00 65.16 688 VAL C C 1
ATOM 1721 O O . VAL C 1 73 ? -31.988 29.500 23.731 1.00 66.22 688 VAL C O 1
ATOM 1725 N N . SER C 1 74 ? -30.248 28.295 24.480 1.00 68.18 689 SER C N 1
ATOM 1726 C CA . SER C 1 74 ? -29.591 29.353 25.269 1.00 70.38 689 SER C CA 1
ATOM 1727 C C . SER C 1 74 ? -28.226 29.720 24.679 1.00 72.18 689 SER C C 1
ATOM 1728 O O . SER C 1 74 ? -27.923 30.890 24.463 1.00 73.77 689 SER C O 1
ATOM 1731 N N . SER D 1 5 ? -58.690 40.693 10.188 1.00 81.70 620 SER D N 1
ATOM 1732 C CA . SER D 1 5 ? -57.373 40.440 9.537 1.00 80.04 620 SER D CA 1
ATOM 1733 C C . SER D 1 5 ? -56.254 40.340 10.569 1.00 75.37 620 SER D C 1
ATOM 1734 O O . SER D 1 5 ? -56.428 40.720 11.747 1.00 73.63 620 SER D O 1
ATOM 1737 N N . GLY D 1 6 ? -55.097 39.856 10.098 1.00 72.73 621 GLY D N 1
ATOM 1738 C CA . GLY D 1 6 ? -53.912 39.699 10.914 1.00 68.95 621 GLY D CA 1
ATOM 1739 C C . GLY D 1 6 ? -53.490 40.998 11.578 1.00 66.17 621 GLY D C 1
ATOM 1740 O O . GLY D 1 6 ? -53.077 41.003 12.744 1.00 64.22 621 GLY D O 1
ATOM 1741 N N . LEU D 1 7 ? -53.595 42.102 10.826 1.00 66.01 622 LEU D N 1
ATOM 1742 C CA . LEU D 1 7 ? -53.201 43.414 11.315 1.00 64.39 622 LEU D CA 1
ATOM 1743 C C . LEU D 1 7 ? -54.130 43.936 12.422 1.00 63.36 622 LEU D C 1
ATOM 1744 O O . LEU D 1 7 ? -53.660 44.413 13.462 1.00 61.28 622 LEU D O 1
ATOM 1749 N N . GLU D 1 8 ? -55.448 43.834 12.182 1.00 64.64 623 GLU D N 1
ATOM 1750 C CA . GLU D 1 8 ? -56.439 44.261 13.157 1.00 64.72 623 GLU D CA 1
ATOM 1751 C C . GLU D 1 8 ? -56.220 43.551 14.483 1.00 64.72 623 GLU D C 1
ATOM 1752 O O . GLU D 1 8 ? -56.175 44.183 15.537 1.00 63.59 623 GLU D O 1
ATOM 1758 N N . HIS D 1 9 ? -56.065 42.222 14.410 1.00 66.65 624 HIS D N 1
ATOM 1759 C CA . HIS D 1 9 ? -55.850 41.348 15.560 1.00 67.06 624 HIS D CA 1
ATOM 1760 C C . HIS D 1 9 ? -54.573 41.749 16.296 1.00 64.13 624 HIS D C 1
ATOM 1761 O O . HIS D 1 9 ? -54.571 41.891 17.555 1.00 63.12 624 HIS D O 1
ATOM 1768 N N . CYS D 1 10 ? -53.503 41.979 15.524 1.00 62.81 625 CYS D N 1
ATOM 1769 C CA . CYS D 1 10 ? -52.230 42.364 16.091 1.00 61.27 625 CYS D CA 1
ATOM 1770 C C . CYS D 1 10 ? -52.272 43.714 16.826 1.00 60.86 625 CYS D C 1
ATOM 1771 O O . CYS D 1 10 ? -51.724 43.857 17.921 1.00 60.01 625 CYS D O 1
ATOM 1774 N N . VAL D 1 11 ? -52.925 44.705 16.204 1.00 61.28 626 VAL D N 1
ATOM 1775 C CA . VAL D 1 11 ? -53.041 46.039 16.782 1.00 61.17 626 VAL D CA 1
ATOM 1776 C C . VAL D 1 11 ? -53.813 46.005 18.093 1.00 60.54 626 VAL D C 1
ATOM 1777 O O . VAL D 1 11 ? -53.359 46.604 19.077 1.00 60.56 626 VAL D O 1
ATOM 1781 N N . LYS D 1 12 ? -54.961 45.303 18.099 1.00 60.77 627 LYS D N 1
ATOM 1782 C CA . LYS D 1 12 ? -55.784 45.162 19.299 1.00 61.57 627 LYS D CA 1
ATOM 1783 C C . LYS D 1 12 ? -54.951 44.667 20.478 1.00 60.14 627 LYS D C 1
ATOM 1784 O O . LYS D 1 12 ? -54.938 45.313 21.546 1.00 60.70 627 LYS D O 1
ATOM 1790 N N . ILE D 1 13 ? -54.233 43.551 20.277 1.00 58.46 628 ILE D N 1
ATOM 1791 C CA . ILE D 1 13 ? -53.491 42.942 21.357 1.00 58.26 628 ILE D CA 1
ATOM 1792 C C . ILE D 1 13 ? -52.309 43.796 21.802 1.00 58.76 628 ILE D C 1
ATOM 1793 O O . ILE D 1 13 ? -52.106 43.979 23.004 1.00 59.75 628 ILE D O 1
ATOM 1798 N N . ILE D 1 14 ? -51.561 44.345 20.830 1.00 58.20 629 ILE D N 1
ATOM 1799 C CA . ILE D 1 14 ? -50.398 45.185 21.126 1.00 58.31 629 ILE D CA 1
ATOM 1800 C C . ILE D 1 14 ? -50.798 46.416 21.939 1.00 60.41 629 ILE D C 1
ATOM 1801 O O . ILE D 1 14 ? -50.129 46.747 22.921 1.00 60.60 629 ILE D O 1
ATOM 1806 N N . ARG D 1 15 ? -51.897 47.070 21.546 1.00 62.21 630 ARG D N 1
ATOM 1807 C CA . ARG D 1 15 ? -52.443 48.240 22.286 1.00 64.93 630 ARG D CA 1
ATOM 1808 C C . ARG D 1 15 ? -52.798 47.813 23.717 1.00 64.08 630 ARG D C 1
ATOM 1809 O O . ARG D 1 15 ? -52.454 48.562 24.664 1.00 64.73 630 ARG D O 1
ATOM 1817 N N . GLN D 1 16 ? -53.426 46.640 23.863 1.00 62.98 631 GLN D N 1
ATOM 1818 C CA . GLN D 1 16 ? -53.797 46.132 25.171 1.00 64.75 631 GLN D CA 1
ATOM 1819 C C . GLN D 1 16 ? -52.576 45.937 26.064 1.00 64.91 631 GLN D C 1
ATOM 1820 O O . GLN D 1 16 ? -52.572 46.362 27.222 1.00 67.41 631 GLN D O 1
ATOM 1826 N N . LEU D 1 17 ? -51.545 45.290 25.516 1.00 62.52 632 LEU D N 1
ATOM 1827 C CA . LEU D 1 17 ? -50.332 45.007 26.264 1.00 62.89 632 LEU D CA 1
ATOM 1828 C C . LEU D 1 17 ? -49.643 46.289 26.714 1.00 65.44 632 LEU D C 1
ATOM 1829 O O . LEU D 1 17 ? -49.138 46.360 27.837 1.00 67.36 632 LEU D O 1
ATOM 1834 N N . GLU D 1 18 ? -49.644 47.300 25.837 1.00 65.81 633 GLU D N 1
ATOM 1835 C CA . GLU D 1 18 ? -49.051 48.600 26.124 1.00 68.46 633 GLU D CA 1
ATOM 1836 C C . GLU D 1 18 ? -49.815 49.343 27.207 1.00 70.93 633 GLU D C 1
ATOM 1837 O O . GLU D 1 18 ? -49.222 49.885 28.142 1.00 72.75 633 GLU D O 1
ATOM 1843 N N . CYS D 1 19 ? -51.146 49.366 27.064 1.00 70.29 634 CYS D N 1
ATOM 1844 C CA . CYS D 1 19 ? -52.029 50.017 28.019 1.00 72.61 634 CYS D CA 1
ATOM 1845 C C . CYS D 1 19 ? -51.946 49.369 29.414 1.00 73.24 634 CYS D C 1
ATOM 1846 O O . CYS D 1 19 ? -51.978 50.064 30.422 1.00 75.50 634 CYS D O 1
ATOM 1849 N N . SER D 1 20 ? -51.801 48.039 29.450 1.00 71.07 635 SER D N 1
ATOM 1850 C CA . SER D 1 20 ? -51.599 47.282 30.696 1.00 72.73 635 SER D CA 1
ATOM 1851 C C . SER D 1 20 ? -50.195 47.425 31.279 1.00 73.68 635 SER D C 1
ATOM 1852 O O . SER D 1 20 ? -49.976 47.081 32.437 1.00 75.78 635 SER D O 1
ATOM 1855 N N . GLY D 1 21 ? -49.247 47.889 30.455 1.00 72.91 636 GLY D N 1
ATOM 1856 C CA . GLY D 1 21 ? -47.875 48.113 30.864 1.00 74.38 636 GLY D CA 1
ATOM 1857 C C . GLY D 1 21 ? -46.981 46.877 30.794 1.00 72.96 636 GLY D C 1
ATOM 1858 O O . GLY D 1 21 ? -45.921 46.857 31.404 1.00 75.02 636 GLY D O 1
ATOM 1859 N N . HIS D 1 22 ? -47.406 45.854 30.040 1.00 70.18 637 HIS D N 1
ATOM 1860 C CA . HIS D 1 22 ? -46.631 44.629 29.864 1.00 68.69 637 HIS D CA 1
ATOM 1861 C C . HIS D 1 22 ? -45.555 44.786 28.777 1.00 67.86 637 HIS D C 1
ATOM 1862 O O . HIS D 1 22 ? -44.604 44.011 28.721 1.00 69.24 637 HIS D O 1
ATOM 1869 N N . ILE D 1 23 ? -45.747 45.771 27.893 1.00 67.09 638 ILE D N 1
ATOM 1870 C CA . ILE D 1 23 ? -44.741 46.247 26.942 1.00 66.71 638 ILE D CA 1
ATOM 1871 C C . ILE D 1 23 ? -44.736 47.768 27.024 1.00 68.98 638 ILE D C 1
ATOM 1872 O O . ILE D 1 23 ? -45.738 48.364 27.400 1.00 69.43 638 ILE D O 1
ATOM 1877 N N . ASP D 1 24 ? -43.617 48.405 26.667 1.00 70.71 639 ASP D N 1
ATOM 1878 C CA . ASP D 1 24 ? -43.541 49.872 26.699 1.00 74.51 639 ASP D CA 1
ATOM 1879 C C . ASP D 1 24 ? -43.949 50.490 25.360 1.00 73.72 639 ASP D C 1
ATOM 1880 O O . ASP D 1 24 ? -44.071 49.785 24.357 1.00 71.57 639 ASP D O 1
ATOM 1885 N N . LYS D 1 25 ? -44.193 51.802 25.374 1.00 76.37 640 LYS D N 1
ATOM 1886 C CA . LYS D 1 25 ? -44.682 52.540 24.207 1.00 76.40 640 LYS D CA 1
ATOM 1887 C C . LYS D 1 25 ? -43.787 52.343 22.980 1.00 75.38 640 LYS D C 1
ATOM 1888 O O . LYS D 1 25 ? -44.280 52.133 21.872 1.00 73.13 640 LYS D O 1
ATOM 1894 N N . ASN D 1 26 ? -42.468 52.415 23.190 1.00 77.00 641 ASN D N 1
ATOM 1895 C CA . ASN D 1 26 ? -41.492 52.302 22.109 1.00 76.75 641 ASN D CA 1
ATOM 1896 C C . ASN D 1 26 ? -41.525 50.942 21.447 1.00 73.08 641 ASN D C 1
ATOM 1897 O O . ASN D 1 26 ? -41.459 50.846 20.232 1.00 72.07 641 ASN D O 1
ATOM 1902 N N . PHE D 1 27 ? -41.634 49.882 22.251 1.00 70.65 642 PHE D N 1
ATOM 1903 C CA . PHE D 1 27 ? -41.736 48.533 21.718 1.00 66.79 642 PHE D CA 1
ATOM 1904 C C . PHE D 1 27 ? -43.047 48.354 20.942 1.00 64.62 642 PHE D C 1
ATOM 1905 O O . PHE D 1 27 ? -43.050 47.776 19.868 1.00 62.82 642 PHE D O 1
ATOM 1913 N N . ALA D 1 28 ? -44.158 48.864 21.487 1.00 64.78 643 ALA D N 1
ATOM 1914 C CA . ALA D 1 28 ? -45.453 48.792 20.817 1.00 63.57 643 ALA D CA 1
ATOM 1915 C C . ALA D 1 28 ? -45.402 49.432 19.425 1.00 64.08 643 ALA D C 1
ATOM 1916 O O . ALA D 1 28 ? -45.853 48.855 18.445 1.00 62.24 643 ALA D O 1
ATOM 1918 N N . GLN D 1 29 ? -44.823 50.631 19.342 1.00 67.27 644 GLN D N 1
ATOM 1919 C CA . GLN D 1 29 ? -44.736 51.364 18.080 1.00 69.27 644 GLN D CA 1
ATOM 1920 C C . GLN D 1 29 ? -43.746 50.710 17.113 1.00 68.99 644 GLN D C 1
ATOM 1921 O O . GLN D 1 29 ? -44.042 50.538 15.944 1.00 69.42 644 GLN D O 1
ATOM 1927 N N . ASP D 1 30 ? -42.559 50.353 17.611 1.00 69.25 645 ASP D N 1
ATOM 1928 C CA . ASP D 1 30 ? -41.556 49.663 16.811 1.00 68.82 645 ASP D CA 1
ATOM 1929 C C . ASP D 1 30 ? -42.111 48.353 16.281 1.00 65.79 645 ASP D C 1
ATOM 1930 O O . ASP D 1 30 ? -41.906 48.016 15.136 1.00 65.26 645 ASP D O 1
ATOM 1935 N N . PHE D 1 31 ? -42.825 47.608 17.128 1.00 63.75 646 PHE D N 1
ATOM 1936 C CA . PHE D 1 31 ? -43.418 46.329 16.743 1.00 60.97 646 PHE D CA 1
ATOM 1937 C C . PHE D 1 31 ? -44.423 46.470 15.604 1.00 60.01 646 PHE D C 1
ATOM 1938 O O . PHE D 1 31 ? -44.404 45.705 14.656 1.00 58.60 646 PHE D O 1
ATOM 1946 N N . LEU D 1 32 ? -45.313 47.456 15.700 1.00 61.68 647 LEU D N 1
ATOM 1947 C CA . LEU D 1 32 ? -46.337 47.675 14.667 1.00 62.27 647 LEU D CA 1
ATOM 1948 C C . LEU D 1 32 ? -45.712 48.134 13.335 1.00 64.25 647 LEU D C 1
ATOM 1949 O O . LEU D 1 32 ? -46.140 47.709 12.255 1.00 64.54 647 LEU D O 1
ATOM 1954 N N . THR D 1 33 ? -44.684 48.986 13.422 1.00 65.67 648 THR D N 1
ATOM 1955 C CA . THR D 1 33 ? -43.914 49.393 12.253 1.00 68.05 648 THR D CA 1
ATOM 1956 C C . THR D 1 33 ? -43.255 48.167 11.612 1.00 67.17 648 THR D C 1
ATOM 1957 O O . THR D 1 33 ? -43.390 47.926 10.417 1.00 67.75 648 THR D O 1
ATOM 1961 N N . TRP D 1 34 ? -42.565 47.383 12.437 1.00 65.94 649 TRP D N 1
ATOM 1962 C CA . TRP D 1 34 ? -41.888 46.168 12.009 1.00 65.80 649 TRP D CA 1
ATOM 1963 C C . TRP D 1 34 ? -42.875 45.197 11.369 1.00 64.35 649 TRP D C 1
ATOM 1964 O O . TRP D 1 34 ? -42.658 44.728 10.247 1.00 66.09 649 TRP D O 1
ATOM 1975 N N . TYR D 1 35 ? -43.963 44.900 12.085 1.00 61.92 650 TYR D N 1
ATOM 1976 C CA . TYR D 1 35 ? -45.002 43.931 11.649 1.00 61.20 650 TYR D CA 1
ATOM 1977 C C . TYR D 1 35 ? -45.526 44.328 10.263 1.00 62.81 650 TYR D C 1
ATOM 1978 O O . TYR D 1 35 ? -45.676 43.436 9.401 1.00 63.74 650 TYR D O 1
ATOM 1987 N N . SER D 1 36 ? -45.796 45.619 10.056 1.00 64.18 651 SER D N 1
ATOM 1988 C CA . SER D 1 36 ? -46.465 46.073 8.841 1.00 66.46 651 SER D CA 1
ATOM 1989 C C . SER D 1 36 ? -45.522 46.265 7.651 1.00 68.33 651 SER D C 1
ATOM 1990 O O . SER D 1 36 ? -45.960 46.146 6.518 1.00 70.07 651 SER D O 1
ATOM 1993 N N . LEU D 1 37 ? -44.237 46.553 7.914 1.00 68.90 652 LEU D N 1
ATOM 1994 C CA . LEU D 1 37 ? -43.245 46.838 6.860 1.00 71.86 652 LEU D CA 1
ATOM 1995 C C . LEU D 1 37 ? -42.138 45.804 6.633 1.00 73.19 652 LEU D C 1
ATOM 1996 O O . LEU D 1 37 ? -41.768 45.542 5.496 1.00 75.42 652 LEU D O 1
ATOM 2001 N N . ARG D 1 38 ? -41.579 45.257 7.719 1.00 72.49 653 ARG D N 1
ATOM 2002 C CA . ARG D 1 38 ? -40.290 44.505 7.687 1.00 73.92 653 ARG D CA 1
ATOM 2003 C C . ARG D 1 38 ? -40.525 43.008 7.918 1.00 71.96 653 ARG D C 1
ATOM 2004 O O . ARG D 1 38 ? -39.756 42.214 7.354 1.00 74.05 653 ARG D O 1
ATOM 2012 N N . ALA D 1 39 ? -41.529 42.634 8.715 1.00 69.17 654 ALA D N 1
ATOM 2013 C CA . ALA D 1 39 ? -41.802 41.243 9.030 1.00 67.64 654 ALA D CA 1
ATOM 2014 C C . ALA D 1 39 ? -42.031 40.432 7.758 1.00 69.86 654 ALA D C 1
ATOM 2015 O O . ALA D 1 39 ? -42.811 40.837 6.899 1.00 71.30 654 ALA D O 1
ATOM 2017 N N . THR D 1 40 ? -41.344 39.290 7.644 1.00 70.78 655 THR D N 1
ATOM 2018 C CA . THR D 1 40 ? -41.587 38.345 6.561 1.00 73.66 655 THR D CA 1
ATOM 2019 C C . THR D 1 40 ? -42.936 37.683 6.786 1.00 73.00 655 THR D C 1
ATOM 2020 O O . THR D 1 40 ? -43.487 37.737 7.883 1.00 70.62 655 THR D O 1
ATOM 2024 N N . SER D 1 41 ? -43.461 37.054 5.731 1.00 75.97 656 SER D N 1
ATOM 2025 C CA . SER D 1 41 ? -44.719 36.335 5.781 1.00 76.80 656 SER D CA 1
ATOM 2026 C C . SER D 1 41 ? -44.677 35.237 6.866 1.00 75.57 656 SER D C 1
ATOM 2027 O O . SER D 1 41 ? -45.660 35.001 7.564 1.00 73.39 656 SER D O 1
ATOM 2030 N N . GLN D 1 42 ? -43.513 34.594 7.013 1.00 77.82 657 GLN D N 1
ATOM 2031 C CA . GLN D 1 42 ? -43.314 33.543 8.003 1.00 77.92 657 GLN D CA 1
ATOM 2032 C C . GLN D 1 42 ? -43.316 34.113 9.437 1.00 73.82 657 GLN D C 1
ATOM 2033 O O . GLN D 1 42 ? -43.887 33.522 10.339 1.00 72.22 657 GLN D O 1
ATOM 2039 N N . GLU D 1 43 ? -42.699 35.281 9.624 1.00 71.84 658 GLU D N 1
ATOM 2040 C CA . GLU D 1 43 ? -42.691 35.958 10.913 1.00 68.34 658 GLU D CA 1
ATOM 2041 C C . GLU D 1 43 ? -44.093 36.429 11.325 1.00 65.16 658 GLU D C 1
ATOM 2042 O O . GLU D 1 43 ? -44.469 36.327 12.485 1.00 61.66 658 GLU D O 1
ATOM 2048 N N . ILE D 1 44 ? -44.855 36.945 10.358 1.00 64.67 659 ILE D N 1
ATOM 2049 C CA . ILE D 1 44 ? -46.245 37.319 10.569 1.00 63.74 659 ILE D CA 1
ATOM 2050 C C . ILE D 1 44 ? -47.049 36.124 11.081 1.00 64.01 659 ILE D C 1
ATOM 2051 O O . ILE D 1 44 ? -47.839 36.260 12.020 1.00 63.08 659 ILE D O 1
ATOM 2056 N N . ARG D 1 45 ? -46.823 34.951 10.480 1.00 66.72 660 ARG D N 1
ATOM 2057 C CA . ARG D 1 45 ? -47.459 33.669 10.891 1.00 68.30 660 ARG D CA 1
ATOM 2058 C C . ARG D 1 45 ? -47.069 33.336 12.338 1.00 65.41 660 ARG D C 1
ATOM 2059 O O . ARG D 1 45 ? -47.952 32.865 13.074 1.00 66.24 660 ARG D O 1
ATOM 2067 N N . VAL D 1 46 ? -45.813 33.583 12.728 1.00 63.34 661 VAL D N 1
ATOM 2068 C CA . VAL D 1 46 ? -45.350 33.343 14.087 1.00 62.50 661 VAL D CA 1
ATOM 2069 C C . VAL D 1 46 ? -46.078 34.246 15.076 1.00 60.72 661 VAL D C 1
ATOM 2070 O O . VAL D 1 46 ? -46.509 33.788 16.138 1.00 61.20 661 VAL D O 1
ATOM 2074 N N . VAL D 1 47 ? -46.226 35.527 14.718 1.00 59.64 662 VAL D N 1
ATOM 2075 C CA . VAL D 1 47 ? -46.911 36.495 15.556 1.00 58.25 662 VAL D CA 1
ATOM 2076 C C . VAL D 1 47 ? -48.355 36.048 15.802 1.00 58.54 662 VAL D C 1
ATOM 2077 O O . VAL D 1 47 ? -48.829 36.036 16.948 1.00 57.11 662 VAL D O 1
ATOM 2081 N N . LYS D 1 48 ? -49.030 35.662 14.718 1.00 59.99 663 LYS D N 1
ATOM 2082 C CA . LYS D 1 48 ? -50.411 35.208 14.780 1.00 61.68 663 LYS D CA 1
ATOM 2083 C C . LYS D 1 48 ? -50.555 33.981 15.695 1.00 62.52 663 LYS D C 1
ATOM 2084 O O . LYS D 1 48 ? -51.483 33.919 16.514 1.00 62.26 663 LYS D O 1
ATOM 2090 N N . ASP D 1 49 ? -49.625 33.028 15.552 1.00 63.47 664 ASP D N 1
ATOM 2091 C CA . ASP D 1 49 ? -49.609 31.819 16.367 1.00 66.09 664 ASP D CA 1
ATOM 2092 C C . ASP D 1 49 ? -49.416 32.126 17.843 1.00 64.19 664 ASP D C 1
ATOM 2093 O O . ASP D 1 49 ? -50.099 31.548 18.687 1.00 66.03 664 ASP D O 1
ATOM 2098 N N . PHE D 1 50 ? -48.476 33.028 18.153 1.00 62.21 665 PHE D N 1
ATOM 2099 C CA . PHE D 1 50 ? -48.238 33.459 19.523 1.00 60.93 665 PHE D CA 1
ATOM 2100 C C . PHE D 1 50 ? -49.500 34.085 20.111 1.00 60.44 665 PHE D C 1
ATOM 2101 O O . PHE D 1 50 ? -49.921 33.694 21.207 1.00 60.82 665 PHE D O 1
ATOM 2109 N N . ILE D 1 51 ? -50.100 35.037 19.385 1.00 59.21 666 ILE D N 1
ATOM 2110 C CA . ILE D 1 51 ? -51.293 35.738 19.854 1.00 59.45 666 ILE D CA 1
ATOM 2111 C C . ILE D 1 51 ? -52.431 34.769 20.179 1.00 61.07 666 ILE D C 1
ATOM 2112 O O . ILE D 1 51 ? -53.086 34.892 21.232 1.00 61.24 666 ILE D O 1
ATOM 2117 N N . ASP D 1 52 ? -52.657 33.807 19.275 1.00 63.73 667 ASP D N 1
ATOM 2118 C CA . ASP D 1 52 ? -53.709 32.794 19.447 1.00 66.58 667 ASP D CA 1
ATOM 2119 C C . ASP D 1 52 ? -53.429 31.844 20.620 1.00 67.09 667 ASP D C 1
ATOM 2120 O O . ASP D 1 52 ? -54.332 31.501 21.380 1.00 70.18 667 ASP D O 1
ATOM 2125 N N . THR D 1 53 ? -52.172 31.432 20.771 1.00 65.68 668 THR D N 1
ATOM 2126 C CA . THR D 1 53 ? -51.791 30.455 21.787 1.00 67.60 668 THR D CA 1
ATOM 2127 C C . THR D 1 53 ? -51.662 31.021 23.195 1.00 67.05 668 THR D C 1
ATOM 2128 O O . THR D 1 53 ? -51.744 30.269 24.152 1.00 69.49 668 THR D O 1
ATOM 2132 N N . PHE D 1 54 ? -51.462 32.336 23.317 1.00 64.78 669 PHE D N 1
ATOM 2133 C CA . PHE D 1 54 ? -51.306 32.995 24.616 1.00 65.88 669 PHE D CA 1
ATOM 2134 C C . PHE D 1 54 ? -52.511 33.886 24.951 1.00 67.22 669 PHE D C 1
ATOM 2135 O O . PHE D 1 54 ? -52.439 34.707 25.868 1.00 68.05 669 PHE D O 1
ATOM 2143 N N . ILE D 1 55 ? -53.624 33.676 24.235 1.00 68.79 670 ILE D N 1
ATOM 2144 C CA . ILE D 1 55 ? -54.827 34.499 24.366 1.00 69.96 670 ILE D CA 1
ATOM 2145 C C . ILE D 1 55 ? -55.304 34.630 25.821 1.00 72.33 670 ILE D C 1
ATOM 2146 O O . ILE D 1 55 ? -55.761 35.697 26.232 1.00 73.45 670 ILE D O 1
ATOM 2151 N N . ASP D 1 56 ? -55.176 33.550 26.587 1.00 74.36 671 ASP D N 1
ATOM 2152 C CA . ASP D 1 56 ? -55.561 33.510 27.998 1.00 76.95 671 ASP D CA 1
ATOM 2153 C C . ASP D 1 56 ? -54.589 34.176 28.998 1.00 75.88 671 ASP D C 1
ATOM 2154 O O . ASP D 1 56 ? -54.920 34.311 30.159 1.00 78.32 671 ASP D O 1
ATOM 2159 N N . ASP D 1 57 ? -53.403 34.581 28.527 1.00 73.29 672 ASP D N 1
ATOM 2160 C CA . ASP D 1 57 ? -52.364 35.102 29.400 1.00 72.73 672 ASP D CA 1
ATOM 2161 C C . ASP D 1 57 ? -51.594 36.234 28.724 1.00 69.64 672 ASP D C 1
ATOM 2162 O O . ASP D 1 57 ? -50.526 36.008 28.155 1.00 68.05 672 ASP D O 1
ATOM 2167 N N . PRO D 1 58 ? -52.111 37.484 28.769 1.00 69.28 673 PRO D N 1
ATOM 2168 C CA . PRO D 1 58 ? -51.471 38.610 28.082 1.00 6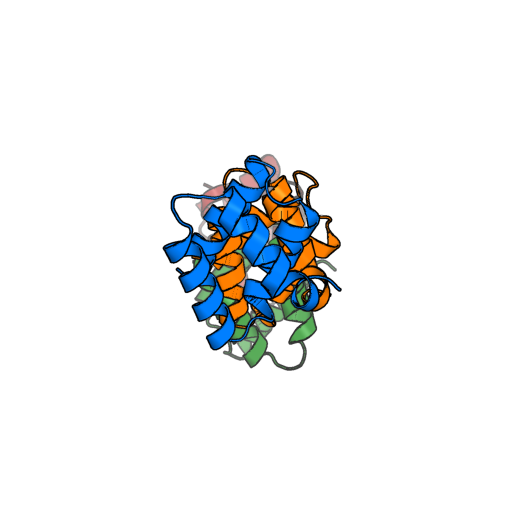7.28 673 PRO D CA 1
ATOM 2169 C C . PRO D 1 58 ? -50.042 38.884 28.581 1.00 67.80 673 PRO D C 1
ATOM 2170 O O . PRO D 1 58 ? -49.202 39.256 27.776 1.00 65.41 673 PRO D O 1
ATOM 2174 N N . MET D 1 59 ? -49.794 38.710 29.881 1.00 70.73 674 MET D N 1
ATOM 2175 C CA . MET D 1 59 ? -48.472 38.958 30.455 1.00 71.85 674 MET D CA 1
ATOM 2176 C C . MET D 1 59 ? -47.426 37.997 29.870 1.00 69.99 674 MET D C 1
ATOM 2177 O O . MET D 1 59 ? -46.305 38.405 29.557 1.00 70.11 674 MET D O 1
ATOM 2182 N N . ALA D 1 60 ? -47.811 36.725 29.721 1.00 69.30 675 ALA D N 1
ATOM 2183 C CA . ALA D 1 60 ? -46.957 35.700 29.127 1.00 68.23 675 ALA D CA 1
ATOM 2184 C C . ALA D 1 60 ? -46.708 35.991 27.648 1.00 65.13 675 ALA D C 1
ATOM 2185 O O . ALA D 1 60 ? -45.595 35.839 27.167 1.00 64.46 675 ALA D O 1
ATOM 2187 N N . LEU D 1 61 ? -47.763 36.406 26.936 1.00 64.30 676 LEU D N 1
ATOM 2188 C CA . LEU D 1 61 ? -47.655 36.839 25.536 1.00 61.91 676 LEU D CA 1
ATOM 2189 C C . LEU D 1 61 ? -46.635 37.973 25.388 1.00 60.78 676 LEU D C 1
ATOM 2190 O O . LEU D 1 61 ? -45.758 37.906 24.550 1.00 59.46 676 LEU D O 1
ATOM 2195 N N . ALA D 1 62 ? -46.769 39.004 26.226 1.00 61.36 677 ALA D N 1
ATOM 2196 C CA . ALA D 1 62 ? -45.892 40.174 26.199 1.00 61.83 677 ALA D CA 1
ATOM 2197 C C . ALA D 1 62 ? -44.433 39.771 26.377 1.00 62.65 677 ALA D C 1
ATOM 2198 O O . ALA D 1 62 ? -43.566 40.188 25.617 1.00 62.80 677 ALA D O 1
ATOM 2200 N N . GLU D 1 63 ? -44.180 38.944 27.389 1.00 63.56 678 GLU D N 1
ATOM 2201 C CA . GLU D 1 63 ? -42.838 38.472 27.692 1.00 64.90 678 GLU D CA 1
ATOM 2202 C C . GLU D 1 63 ? -42.230 37.648 26.548 1.00 63.04 678 GLU D C 1
ATOM 2203 O O . GLU D 1 63 ? -41.032 37.753 26.264 1.00 63.79 678 GLU D O 1
ATOM 2209 N N . GLN D 1 64 ? -43.075 36.849 25.884 1.00 60.33 679 GLN D N 1
ATOM 2210 C CA . GLN D 1 64 ? -42.664 36.014 24.755 1.00 58.57 679 GLN D CA 1
ATOM 2211 C C . GLN D 1 64 ? -42.413 36.869 23.498 1.00 57.04 679 GLN D C 1
ATOM 2212 O O . GLN D 1 64 ? -41.471 36.617 22.752 1.00 56.60 679 GLN D O 1
ATOM 2218 N N . LEU D 1 65 ? -43.263 37.876 23.267 1.00 56.18 680 LEU D N 1
ATOM 2219 C CA . LEU D 1 65 ? -43.089 38.795 22.145 1.00 55.77 680 LEU D CA 1
ATOM 2220 C C . LEU D 1 65 ? -41.795 39.587 22.286 1.00 56.94 680 LEU D C 1
ATOM 2221 O O . LEU D 1 65 ? -41.064 39.752 21.317 1.00 57.73 680 LEU D O 1
ATOM 2226 N N . ILE D 1 66 ? -41.512 40.066 23.501 1.00 57.81 681 ILE D N 1
ATOM 2227 C CA . ILE D 1 66 ? -40.274 40.770 23.790 1.00 59.51 681 ILE D CA 1
ATOM 2228 C C . ILE D 1 66 ? -39.088 39.842 23.568 1.00 60.66 681 ILE D C 1
ATOM 2229 O O . ILE D 1 66 ? -38.181 40.171 22.810 1.00 61.43 681 ILE D O 1
ATOM 2234 N N . ASP D 1 67 ? -39.109 38.674 24.218 1.00 61.50 682 ASP D N 1
ATOM 2235 C CA . ASP D 1 67 ? -38.014 37.716 24.113 1.00 63.43 682 ASP D CA 1
ATOM 2236 C C . ASP D 1 67 ? -37.696 37.348 22.661 1.00 62.72 682 ASP D C 1
ATOM 2237 O O . ASP D 1 67 ? -36.543 37.338 22.269 1.00 64.18 682 ASP D O 1
ATOM 2242 N N . THR D 1 68 ? -38.735 37.085 21.872 1.00 61.20 683 THR D N 1
ATOM 2243 C CA . THR D 1 68 ? -38.589 36.653 20.488 1.00 60.82 683 THR D CA 1
ATOM 2244 C C . THR D 1 68 ? -38.226 37.797 19.516 1.00 60.52 683 THR D C 1
ATOM 2245 O O . THR D 1 68 ? -37.367 37.638 18.665 1.00 61.89 683 THR D O 1
ATOM 2249 N N . PHE D 1 69 ? -38.891 38.943 19.652 1.00 60.16 684 PHE D N 1
ATOM 2250 C CA . PHE D 1 69 ? -38.855 39.983 18.619 1.00 61.34 684 PHE D CA 1
ATOM 2251 C C . PHE D 1 69 ? -38.135 41.285 18.951 1.00 63.15 684 PHE D C 1
ATOM 2252 O O . PHE D 1 69 ? -37.873 42.061 18.045 1.00 63.90 684 PHE D O 1
ATOM 2260 N N . ASP D 1 70 ? -37.762 41.486 20.219 1.00 64.64 685 ASP D N 1
ATOM 2261 C CA . ASP D 1 70 ? -37.162 42.746 20.635 1.00 68.90 685 ASP D CA 1
ATOM 2262 C C . ASP D 1 70 ? -35.956 43.178 19.796 1.00 72.40 685 ASP D C 1
ATOM 2263 O O . ASP D 1 70 ? -35.832 44.350 19.433 1.00 73.38 685 ASP D O 1
ATOM 2268 N N . ASP D 1 71 ? -35.065 42.224 19.502 1.00 75.52 686 ASP D N 1
ATOM 2269 C CA . ASP D 1 71 ? -33.876 42.498 18.711 1.00 79.59 686 ASP D CA 1
ATOM 2270 C C . ASP D 1 71 ? -34.220 42.959 17.298 1.00 79.97 686 ASP D C 1
ATOM 2271 O O . ASP D 1 71 ? -33.642 43.906 16.794 1.00 82.56 686 ASP D O 1
ATOM 2276 N N . ARG D 1 72 ? -35.175 42.269 16.673 1.00 78.61 687 ARG D N 1
ATOM 2277 C CA . ARG D 1 72 ? -35.600 42.513 15.270 1.00 79.22 687 ARG D CA 1
ATOM 2278 C C . ARG D 1 72 ? -36.413 43.805 15.172 1.00 78.19 687 ARG D C 1
ATOM 2279 O O . ARG D 1 72 ? -36.418 44.420 14.102 1.00 79.20 687 ARG D O 1
ATOM 2287 N N . VAL D 1 73 ? -37.137 44.144 16.240 1.00 75.81 688 VAL D N 1
ATOM 2288 C CA . VAL D 1 73 ? -38.102 45.227 16.239 1.00 74.52 688 VAL D CA 1
ATOM 2289 C C . VAL D 1 73 ? -37.426 46.590 16.423 1.00 77.95 688 VAL D C 1
ATOM 2290 O O . VAL D 1 73 ? -37.915 47.579 15.890 1.00 77.85 688 VAL D O 1
ATOM 2294 N N . SER D 1 74 ? -36.260 46.612 17.083 1.00 81.00 689 SER D N 1
ATOM 2295 C CA . SER D 1 74 ? -35.464 47.832 17.292 1.00 84.86 689 SER D CA 1
ATOM 2296 C C . SER D 1 74 ? -34.060 47.680 16.708 1.00 87.55 689 SER D C 1
ATOM 2297 O O . SER D 1 74 ? -33.597 48.520 15.938 1.00 90.97 689 SER D O 1
#

GO terms:
  GO:0009409 response to cold (P, IEP)
  GO:0042802 identical protein binding (F, IDA)
  GO:0005677 chromatin silencing complex (C, IDA)
  GO:0140719 constitutive heterochromatin formation (P, IDA)
  GO:0032922 circadian regulation of gene expression (P, IEP)
  GO:0005515 protein binding (F, IPI)
  GO:0062072 histone H3K9me2/3 reader activity (F, IDA)
  GO:0031519 PcG protein complex (C, IDA)
  GO:0009506 plasmodesma (C, HDA)
  GO:0048587 regulation of short-day photoperiodism, flowering (P, IMP)
  GO:0010228 vegetative to reproductive phase transition of meristem (P, IPI)

Sequence (282 aa):
SGLEHCVKIIRQLECSGHIDKNFAQDFLTWYSLRATSQEIRVVKDFIDTFIDDPMALAEQLIDTFDDRVSISGLEHCVKIIRQLECCSGHIDKNFAQDFLTWYSLRATSQEIRVVKDFIDTFIDDPMALAEQLIDTFDDRVSESGLEHCVKIIRQLECSGHIDKNFAQDFLTWYSLRATSQEIRVVKDFIDTFIDDPMALAEQLIDTFDDRVSSGLEHCVKIIRQLECSGHIDKNFAQDFLTWYSLRATSQEIRVVKDFIDTFIDDPMALAEQLIDTFDDRVS

Solvent-accessible surface area: 14712 Å² total; per-residue (Å²): 86,46,15,59,94,2,0,153,27,1,55,84,0,61,122,65,59,55,8,94,100,105,15,2,29,41,0,2,16,5,14,13,36,103,15,78,96,140,30,60,123,54,1,92,66,43,9,73,100,57,132,138,67,42,128,29,1,2,118,64,1,67,117,45,1,54,133,98,3,45,187,84,34,29,58,86,1,13,141,28,0,93,82,0,32,97,67,60,54,6,94,118,95,12,0,49,46,0,1,13,6,15,23,45,128,15,74,88,77,10,57,127,7,0,105,11,0,4,57,30,8,127,107,49,44,110,24,4,0,52,2,0,62,59,5,0,61,135,110,2,112,171,33,41,16,32,74,1,0,121,22,1,60,82,0,68,113,72,59,52,8,91,101,106,14,7,28,42,0,2,13,4,15,11,41,123,15,25,66,14,12,54,57,8,0,119,48,0,10,82,84,42,121,132,67,53,127,30,0,2,128,38,1,67,117,8,1,57,98,36,5,107,111,32,88,96,66,1,59,134,28,0,100,88,0,25,94,66,60,52,7,96,153,107,12,0,124,49,0,35,61,3,16,68,143,126,15,76,96,119,11,60,100,8,1,83,1,0,6,50,28,12,134,108,51,41,107,22,1,0,53,2,1,64,61,6,0,58,142,109,4,108

Radius of gyration: 25.16 Å; Cα contacts (8 Å, |Δi|>4): 231; chains: 4; bounding box: 63×66×41 Å

B-factor: mean 64.13, std 9.72, range [42.47, 102.3]

Secondary structure (DSSP, 8-state):
-HHHHHHHHHHHHHHHTSS-HHHHHHHHHHHHHT--HHHHHHHHHHHHHTTT-HHHHHHHHHHHHHHHH--/-HHHHHHHHHHHHHHHTSS-HHHHHHHHHHHHHT--HHHHHHHHHHHHHTTT-HHHHHHHHHHHHHHHH-/--HHHHHHHHHHHHHHHTSS-HHHHHHHHHHHHHT--HHHHHHHHHHHHHTTT-HHHHHHHHHHHHHHHH-/-HHHHHHHHHHHHHHHTSS-HHHHHHHHHHHHHT--HHHHHHHHHHHHHTTT-HHHHHHHHHHHHHHHH-

Organism: Arabidopsis thaliana (NCBI:txid3702)